Protein AF-A0A6C2YN24-F1 (afdb_monomer)

Foldseek 3Di:
DPQFDKDKDWAQALPPPLLVVVVVQCVVFDDPQLDDPSSVVSCLNPCQVVDDAPDKNKIKMWMFTADPVRDTDRTQKIWIWTQFPPQATETRDIGGHPVCPPSCVLLVNLVVSVVVSQVNCVNNVHGRFKHKYWDADDAPPDDPVSLVVLLSVLVSCLSNVKWWWPQFWAFAQTPPNPDGTGTITMMMHGDNHDQVNCFQVNVLSNRLCCCCRVRVDDCPHPRNCVRPPPPGGIHTDRSNCVSVDPDPPDD

Organism: NCBI:txid692036

Radius of gyration: 17.93 Å; Cα contacts (8 Å, |Δi|>4): 447; chains: 1; bounding box: 50×46×48 Å

Structure (mmCIF, N/CA/C/O backbone):
data_AF-A0A6C2YN24-F1
#
_entry.id   AF-A0A6C2YN24-F1
#
loop_
_atom_site.group_PDB
_atom_site.id
_atom_site.type_symbol
_atom_site.label_atom_id
_atom_site.label_alt_id
_atom_site.label_comp_id
_atom_site.label_asym_id
_atom_site.label_entity_id
_atom_site.label_seq_id
_atom_site.pdbx_PDB_ins_code
_atom_site.Cartn_x
_atom_site.Cartn_y
_atom_site.Cartn_z
_atom_site.occupancy
_atom_site.B_iso_or_equiv
_atom_site.auth_seq_id
_atom_site.auth_comp_id
_atom_site.auth_asym_id
_atom_site.auth_atom_id
_atom_site.pdbx_PDB_model_num
ATOM 1 N N . MET A 1 1 ? 28.678 -11.843 -9.064 1.00 42.69 1 MET A N 1
ATOM 2 C CA . MET A 1 1 ? 27.428 -11.360 -9.687 1.00 42.69 1 MET A CA 1
ATOM 3 C C . MET A 1 1 ? 27.344 -9.863 -9.466 1.00 42.69 1 MET A C 1
ATOM 5 O O . MET A 1 1 ? 27.210 -9.432 -8.327 1.00 42.69 1 MET A O 1
ATOM 9 N N . THR A 1 2 ? 27.513 -9.075 -10.523 1.00 45.94 2 THR A N 1
ATOM 10 C CA . THR A 1 2 ? 27.185 -7.645 -10.522 1.00 45.94 2 THR A CA 1
ATOM 11 C C . THR A 1 2 ? 25.716 -7.500 -10.125 1.00 45.94 2 THR A C 1
ATOM 13 O O . THR A 1 2 ? 24.864 -8.188 -10.681 1.00 45.94 2 THR A O 1
ATOM 16 N N . ARG A 1 3 ? 25.417 -6.686 -9.102 1.00 50.06 3 ARG A N 1
ATOM 17 C CA . ARG A 1 3 ? 24.033 -6.399 -8.695 1.00 50.06 3 ARG A CA 1
ATOM 18 C C . ARG A 1 3 ? 23.307 -5.838 -9.915 1.00 50.06 3 ARG A C 1
ATOM 20 O O . ARG A 1 3 ? 23.641 -4.737 -10.345 1.00 50.06 3 ARG A O 1
ATOM 27 N N . SER A 1 4 ? 22.338 -6.570 -10.458 1.00 61.25 4 SER A N 1
ATOM 28 C CA . SER A 1 4 ? 21.374 -5.986 -11.386 1.00 61.25 4 SER A CA 1
ATOM 29 C C . SER A 1 4 ? 20.759 -4.772 -10.698 1.00 61.25 4 SER A C 1
ATOM 31 O O . SER A 1 4 ? 20.256 -4.877 -9.577 1.00 61.25 4 SER A O 1
ATOM 33 N N . SER A 1 5 ? 20.887 -3.607 -11.326 1.00 89.56 5 SER A N 1
ATOM 34 C CA . SER A 1 5 ? 20.260 -2.386 -10.829 1.00 89.56 5 SER A CA 1
ATOM 35 C C . SER A 1 5 ? 18.790 -2.379 -11.243 1.00 89.56 5 SER A C 1
ATOM 37 O O . SER A 1 5 ? 18.437 -2.921 -12.291 1.00 89.56 5 SER A O 1
ATOM 39 N N . PHE A 1 6 ? 17.924 -1.800 -10.418 1.00 95.06 6 PHE A N 1
ATOM 40 C CA . PHE A 1 6 ? 16.519 -1.612 -10.767 1.00 95.06 6 PHE A CA 1
ATOM 41 C C . PHE A 1 6 ? 16.301 -0.202 -11.299 1.00 95.06 6 PHE A C 1
ATOM 43 O O . PHE A 1 6 ? 16.941 0.751 -10.850 1.00 95.06 6 PHE A O 1
ATOM 50 N N . VAL A 1 7 ? 15.369 -0.075 -12.234 1.00 96.88 7 VAL A N 1
ATOM 51 C CA . VAL A 1 7 ? 14.780 1.204 -12.625 1.00 96.88 7 VAL A CA 1
ATOM 52 C C . VAL A 1 7 ? 13.287 1.147 -12.342 1.00 96.88 7 VAL A C 1
ATOM 54 O O . VAL A 1 7 ? 12.667 0.096 -12.503 1.00 96.88 7 VAL A O 1
ATOM 57 N N . SER A 1 8 ? 12.718 2.277 -11.930 1.00 97.81 8 SER A N 1
ATOM 58 C CA . SER A 1 8 ? 11.277 2.466 -11.840 1.00 97.81 8 SER A CA 1
ATOM 59 C C . SER A 1 8 ? 10.840 3.715 -12.589 1.00 97.81 8 SER A C 1
ATOM 61 O O . SER A 1 8 ? 11.587 4.692 -12.669 1.00 97.81 8 SER A O 1
ATOM 63 N N . TRP A 1 9 ? 9.627 3.668 -13.125 1.00 97.62 9 TRP A N 1
ATOM 64 C CA . TRP A 1 9 ? 8.933 4.815 -13.691 1.00 97.62 9 TRP A CA 1
ATOM 65 C C . TRP A 1 9 ? 7.444 4.748 -13.358 1.00 97.62 9 TRP A C 1
ATOM 67 O O . TRP A 1 9 ? 6.904 3.687 -13.038 1.00 97.62 9 TRP A O 1
ATOM 77 N N . GLU A 1 10 ? 6.789 5.902 -13.423 1.00 97.31 10 GLU A N 1
ATOM 78 C CA . GLU A 1 10 ? 5.346 6.027 -13.256 1.00 97.31 10 GLU A CA 1
ATOM 79 C C . GLU A 1 10 ? 4.641 5.893 -14.610 1.00 97.31 10 GLU A C 1
ATOM 81 O O . GLU A 1 10 ? 5.052 6.506 -15.596 1.00 97.31 10 GLU A O 1
ATOM 86 N N . SER A 1 11 ? 3.565 5.109 -14.655 1.00 96.06 11 SER A N 1
ATOM 87 C CA . SER A 1 11 ? 2.691 5.033 -15.824 1.00 96.06 11 SER A CA 1
ATOM 88 C C . SER A 1 11 ? 1.722 6.213 -15.839 1.00 96.06 11 SER A C 1
ATOM 90 O O . SER A 1 11 ? 0.914 6.360 -14.922 1.00 96.06 11 SER A O 1
ATOM 92 N N . LEU A 1 12 ? 1.755 7.014 -16.906 1.00 95.81 12 LEU A N 1
ATOM 93 C CA . LEU A 1 12 ? 0.918 8.214 -17.069 1.00 95.81 12 LEU A CA 1
ATOM 94 C C . LEU A 1 12 ? -0.081 8.131 -18.237 1.00 95.81 12 LEU A C 1
ATOM 96 O O . LEU A 1 12 ? -0.865 9.056 -18.421 1.00 95.81 12 LEU A O 1
ATOM 100 N N . ASP A 1 13 ? -0.082 7.032 -18.994 1.00 95.56 13 ASP A N 1
ATOM 101 C CA . ASP A 1 13 ? -0.991 6.797 -20.122 1.00 95.56 13 ASP A CA 1
ATOM 102 C C . ASP A 1 13 ? -1.636 5.413 -19.989 1.00 95.56 13 ASP A C 1
ATOM 104 O O . ASP A 1 13 ? -0.943 4.396 -19.933 1.00 95.56 13 ASP A O 1
ATOM 108 N N . SER A 1 14 ? -2.968 5.359 -19.945 1.00 96.12 14 SER A N 1
ATOM 109 C CA . SER A 1 14 ? -3.711 4.093 -19.880 1.00 96.12 14 SER A CA 1
ATOM 110 C C . SER A 1 14 ? -3.569 3.220 -21.130 1.00 96.12 14 SER A C 1
ATOM 112 O O . SER A 1 14 ? -3.969 2.051 -21.108 1.00 96.12 14 SER A O 1
ATOM 114 N N . LYS A 1 15 ? -3.016 3.761 -22.219 1.00 96.69 15 LYS A N 1
ATOM 115 C CA . LYS A 1 15 ? -2.784 3.058 -23.486 1.00 96.69 15 LYS A CA 1
ATOM 116 C C . LYS A 1 15 ? -1.359 2.538 -23.646 1.00 96.69 15 LYS A C 1
ATOM 118 O O . LYS A 1 15 ? -1.085 1.921 -24.674 1.00 96.69 15 LYS A O 1
ATOM 123 N N . ASP A 1 16 ? -0.472 2.763 -22.674 1.00 95.94 16 ASP A N 1
ATOM 124 C CA . ASP A 1 16 ? 0.900 2.259 -22.742 1.00 95.94 16 ASP A CA 1
ATOM 125 C C . ASP A 1 16 ? 0.889 0.718 -22.885 1.00 95.94 16 ASP A C 1
ATOM 127 O O . ASP A 1 16 ? 0.357 0.024 -22.007 1.00 95.94 16 ASP A O 1
ATOM 131 N N . PRO A 1 17 ? 1.457 0.150 -23.970 1.00 96.19 17 PRO A N 1
ATOM 132 C CA . PRO A 1 17 ? 1.487 -1.295 -24.189 1.00 96.19 17 PRO A CA 1
ATOM 133 C C . PRO A 1 17 ? 2.124 -2.087 -23.042 1.00 96.19 17 PRO A C 1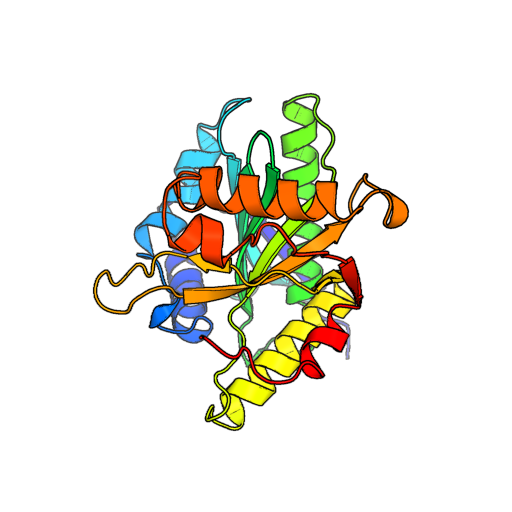
ATOM 135 O O . PRO A 1 17 ? 1.782 -3.261 -22.856 1.00 96.19 17 PRO A O 1
ATOM 138 N N . ILE A 1 18 ? 3.008 -1.464 -22.251 1.00 96.62 18 ILE A N 1
ATOM 139 C CA . ILE A 1 18 ? 3.635 -2.100 -21.086 1.00 96.62 18 ILE A CA 1
ATOM 140 C C . ILE A 1 18 ? 2.602 -2.554 -20.051 1.00 96.62 18 ILE A C 1
ATOM 142 O O . ILE A 1 18 ? 2.822 -3.536 -19.339 1.00 96.62 18 ILE A O 1
ATOM 146 N N . LEU A 1 19 ? 1.439 -1.895 -19.997 1.00 97.62 19 LEU A N 1
ATOM 147 C CA . LEU A 1 19 ? 0.371 -2.212 -19.055 1.00 97.62 19 LEU A CA 1
ATOM 148 C C . LEU A 1 19 ? -0.218 -3.605 -19.278 1.00 97.62 19 LEU A C 1
ATOM 150 O O . LEU A 1 19 ? -0.748 -4.181 -18.334 1.00 97.62 19 LEU A O 1
ATOM 154 N N . ASN A 1 20 ? -0.066 -4.198 -20.465 1.00 97.50 20 ASN A N 1
ATOM 155 C CA . ASN A 1 20 ? -0.432 -5.600 -20.680 1.00 97.50 20 ASN A CA 1
ATOM 156 C C . ASN A 1 20 ? 0.468 -6.552 -19.880 1.00 97.50 20 ASN A C 1
ATOM 158 O O . ASN A 1 20 ? -0.014 -7.534 -19.318 1.00 97.50 20 ASN A O 1
ATOM 162 N N . GLN A 1 21 ? 1.762 -6.242 -19.775 1.00 97.56 21 GLN A N 1
ATOM 163 C CA . GLN A 1 21 ? 2.703 -7.028 -18.974 1.00 97.56 21 GLN A CA 1
ATOM 164 C C . GLN A 1 21 ? 2.459 -6.805 -17.477 1.00 97.56 21 GLN A C 1
ATOM 166 O O . GLN A 1 21 ? 2.437 -7.754 -16.696 1.00 97.56 21 GLN A O 1
ATOM 171 N N . VAL A 1 22 ? 2.169 -5.564 -17.071 1.00 97.88 22 VAL A N 1
ATOM 172 C CA . VAL A 1 22 ? 1.799 -5.254 -15.679 1.00 97.88 22 VAL A CA 1
ATOM 173 C C . VAL A 1 22 ? 0.488 -5.936 -15.283 1.00 97.88 22 VAL A C 1
ATOM 175 O O . VAL A 1 22 ? 0.384 -6.447 -14.170 1.00 97.88 22 VAL A O 1
ATOM 178 N N . LYS A 1 23 ? -0.490 -6.018 -16.192 1.00 97.88 23 LYS A N 1
ATOM 179 C CA . LYS A 1 23 ? -1.724 -6.784 -15.984 1.00 97.88 23 LYS A CA 1
ATOM 180 C C . LYS A 1 23 ? -1.423 -8.258 -15.709 1.00 97.88 23 LYS A C 1
ATOM 182 O O . LYS A 1 23 ? -1.962 -8.814 -14.758 1.00 97.88 23 LYS A O 1
ATOM 187 N N . ALA A 1 24 ? -0.538 -8.874 -16.492 1.00 97.12 24 ALA A N 1
ATOM 188 C CA . ALA A 1 24 ? -0.139 -10.264 -16.276 1.00 97.12 24 ALA A CA 1
ATOM 189 C C . ALA A 1 24 ? 0.565 -10.460 -14.918 1.00 97.12 24 ALA A C 1
ATOM 191 O O . ALA A 1 24 ? 0.314 -11.446 -14.222 1.00 97.12 24 ALA A O 1
ATOM 192 N N . LEU A 1 25 ? 1.393 -9.499 -14.486 1.00 96.69 25 LEU A N 1
ATOM 193 C CA . LEU A 1 25 ? 1.952 -9.499 -13.128 1.00 96.69 25 LEU A CA 1
ATOM 194 C C . LEU A 1 25 ? 0.847 -9.397 -12.073 1.00 96.69 25 LEU A C 1
ATOM 196 O O . LEU A 1 25 ? 0.819 -10.192 -11.143 1.00 96.69 25 LEU A O 1
ATOM 200 N N . TYR A 1 26 ? -0.093 -8.466 -12.226 1.00 96.06 26 TYR A N 1
ATOM 201 C CA . TYR A 1 26 ? -1.224 -8.308 -11.315 1.00 96.06 26 TYR A CA 1
ATOM 202 C C . TYR A 1 26 ? -2.032 -9.607 -11.175 1.00 96.06 26 TYR A C 1
ATOM 204 O O . TYR A 1 26 ? -2.261 -10.092 -10.068 1.00 96.06 26 TYR A O 1
ATOM 212 N N . GLU A 1 27 ? -2.392 -10.228 -12.293 1.00 94.75 27 GLU A N 1
ATOM 213 C CA . GLU A 1 27 ? -3.170 -11.467 -12.310 1.00 94.75 27 GLU A CA 1
ATOM 214 C C . GLU A 1 27 ? -2.384 -12.692 -11.824 1.00 94.75 27 GLU A C 1
ATOM 216 O O . GLU A 1 27 ? -2.994 -13.658 -11.370 1.00 94.75 27 GLU A O 1
ATOM 221 N N . SER A 1 28 ? -1.051 -12.686 -11.882 1.00 92.38 28 SER A N 1
ATOM 222 C CA . SER A 1 28 ? -0.233 -13.803 -11.386 1.00 92.38 28 SER A CA 1
ATOM 223 C C . SER A 1 28 ? 0.196 -13.648 -9.926 1.00 92.38 28 SER A C 1
ATOM 225 O O . SER A 1 28 ? 0.498 -14.648 -9.273 1.00 92.38 28 SER A O 1
ATOM 227 N N . THR A 1 29 ? 0.223 -12.424 -9.385 1.00 90.44 29 THR A N 1
ATOM 228 C CA . THR A 1 29 ? 0.704 -12.175 -8.016 1.00 90.44 29 THR A CA 1
ATOM 229 C C . THR A 1 29 ? -0.400 -11.899 -7.001 1.00 90.44 29 THR A C 1
ATOM 231 O O . THR A 1 29 ? -0.138 -12.062 -5.812 1.00 90.44 29 THR A O 1
ATOM 234 N N . GLN A 1 30 ? -1.593 -11.469 -7.426 1.00 87.69 30 GLN A N 1
ATOM 235 C CA . GLN A 1 30 ? -2.711 -11.182 -6.515 1.00 87.69 30 GLN A CA 1
ATOM 236 C C . GLN A 1 30 ? -3.662 -12.378 -6.390 1.00 87.69 30 GLN A C 1
ATOM 238 O O . GLN A 1 30 ? -3.944 -13.054 -7.383 1.00 87.69 30 GLN A O 1
ATOM 243 N N . VAL A 1 31 ? -4.210 -12.624 -5.198 1.00 80.44 31 VAL A N 1
ATOM 244 C CA . VAL A 1 31 ? -5.268 -13.633 -4.993 1.00 80.44 31 VAL A CA 1
ATOM 245 C C . VAL A 1 31 ? -6.527 -13.191 -5.753 1.00 80.44 31 VAL A C 1
ATOM 247 O O . VAL A 1 31 ? -6.854 -12.012 -5.667 1.00 80.44 31 VAL A O 1
ATOM 250 N N . PRO A 1 32 ? -7.223 -14.067 -6.511 1.00 82.00 32 PRO A N 1
ATOM 251 C CA . PRO A 1 32 ? -8.413 -13.693 -7.286 1.00 82.00 32 PRO A CA 1
ATOM 252 C C . PRO A 1 32 ? -9.450 -12.882 -6.502 1.00 82.00 32 PRO A C 1
ATOM 254 O O . PRO A 1 32 ? -9.843 -11.817 -6.966 1.00 82.00 32 PRO A O 1
ATOM 257 N N . ASP A 1 33 ? -9.784 -13.324 -5.290 1.00 76.19 33 ASP A N 1
ATOM 258 C CA . ASP A 1 33 ? -10.776 -12.691 -4.409 1.00 76.19 33 ASP A CA 1
ATOM 259 C C . ASP A 1 33 ? -10.362 -11.287 -3.909 1.00 76.19 33 ASP A C 1
ATOM 261 O O . ASP A 1 33 ? -11.200 -10.525 -3.434 1.00 76.19 33 ASP A O 1
ATOM 265 N N . GLU A 1 34 ? -9.079 -10.922 -4.017 1.00 77.38 34 GLU A N 1
ATOM 266 C CA . GLU A 1 34 ? -8.548 -9.601 -3.637 1.00 77.38 34 GLU A CA 1
ATOM 267 C C . GLU A 1 34 ? -8.493 -8.629 -4.837 1.00 77.38 34 GLU A C 1
ATOM 269 O O . GLU A 1 34 ? -8.066 -7.473 -4.708 1.00 77.38 34 GLU A O 1
ATOM 274 N N . ARG A 1 35 ? -8.878 -9.082 -6.040 1.00 87.31 35 ARG A N 1
ATOM 275 C CA . ARG A 1 35 ? -8.734 -8.291 -7.265 1.00 87.31 35 ARG A CA 1
ATOM 276 C C . ARG A 1 35 ? -9.902 -7.334 -7.476 1.00 87.31 35 ARG A C 1
ATOM 278 O O . ARG A 1 35 ? -11.065 -7.704 -7.392 1.00 87.31 35 ARG A O 1
ATOM 285 N N . ILE A 1 36 ? -9.565 -6.118 -7.888 1.00 90.00 36 ILE A N 1
ATOM 286 C CA . ILE A 1 36 ? -10.485 -5.185 -8.535 1.00 90.00 36 ILE A CA 1
ATOM 287 C C . ILE A 1 36 ? -10.363 -5.312 -10.060 1.00 90.00 36 ILE A C 1
ATOM 289 O O . ILE A 1 36 ? -9.362 -5.830 -10.572 1.00 90.00 36 ILE A O 1
ATOM 293 N N . PRO A 1 37 ? -11.328 -4.789 -10.832 1.00 92.50 37 PRO A N 1
ATOM 294 C CA . PRO A 1 37 ? -11.216 -4.768 -12.281 1.00 9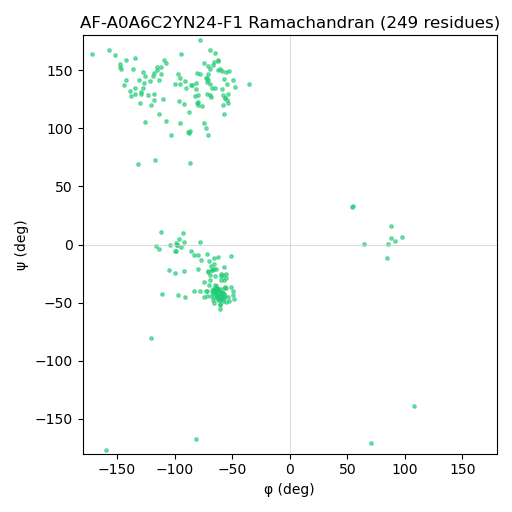2.50 37 PRO A CA 1
ATOM 295 C C . PRO A 1 37 ? -9.934 -4.061 -12.734 1.00 92.50 37 PRO A C 1
ATOM 297 O O . PRO A 1 37 ? -9.714 -2.891 -12.413 1.00 92.50 37 PRO A O 1
ATOM 300 N N . TRP A 1 38 ? -9.115 -4.731 -13.554 1.00 95.00 38 TRP A N 1
ATOM 301 C CA . TRP A 1 38 ? -7.852 -4.173 -14.062 1.00 95.00 38 TRP A CA 1
ATOM 302 C C . TRP A 1 38 ? -8.017 -2.778 -14.685 1.00 95.00 38 TRP A C 1
ATOM 304 O O . TRP A 1 38 ? -7.182 -1.899 -14.484 1.00 95.00 38 TRP A O 1
ATOM 314 N N . ALA A 1 39 ? -9.136 -2.532 -15.375 1.00 95.12 39 ALA A N 1
ATOM 315 C CA . ALA A 1 39 ? -9.452 -1.239 -15.981 1.00 95.12 39 ALA A CA 1
ATOM 316 C C . ALA A 1 39 ? -9.459 -0.063 -14.980 1.00 95.12 39 ALA A C 1
ATOM 318 O O . ALA A 1 39 ? -9.383 1.099 -15.383 1.00 95.12 39 ALA A O 1
ATOM 319 N N . TRP A 1 40 ? -9.587 -0.318 -13.677 1.00 94.19 40 TRP A N 1
ATOM 320 C CA . TRP A 1 40 ? -9.503 0.710 -12.636 1.00 94.19 40 TRP A CA 1
ATOM 321 C C . TRP A 1 40 ? -8.049 1.095 -12.345 1.00 94.19 40 TRP A C 1
ATOM 323 O O . TRP A 1 40 ? -7.754 2.286 -12.219 1.00 94.19 40 TRP A O 1
ATOM 333 N N . ILE A 1 41 ? -7.144 0.111 -12.322 1.00 95.69 41 ILE A N 1
ATOM 334 C CA . ILE A 1 41 ? -5.694 0.315 -12.181 1.00 95.69 41 ILE A CA 1
ATOM 335 C C . ILE A 1 41 ? -5.123 0.918 -13.471 1.00 95.69 41 ILE A C 1
ATOM 337 O O . ILE A 1 41 ? -4.397 1.903 -13.425 1.00 95.69 41 ILE A O 1
ATOM 341 N N . GLN A 1 42 ? -5.521 0.410 -14.638 1.00 96.19 42 GLN A N 1
ATOM 342 C CA . GLN A 1 42 ? -5.059 0.904 -15.940 1.00 96.19 42 GLN A CA 1
ATOM 343 C C . GLN A 1 42 ? -5.337 2.405 -16.138 1.00 96.19 42 GLN A C 1
ATOM 345 O O . GLN A 1 42 ? -4.509 3.134 -16.676 1.00 96.19 42 GLN A O 1
ATOM 350 N N . ARG A 1 43 ? -6.487 2.898 -15.657 1.00 95.88 43 ARG A N 1
ATOM 351 C CA . ARG A 1 43 ? -6.881 4.317 -15.750 1.00 95.88 43 ARG A CA 1
ATOM 352 C C . ARG A 1 43 ? -6.189 5.229 -14.729 1.00 95.88 43 ARG A C 1
ATOM 354 O O . ARG A 1 43 ? -6.495 6.419 -14.673 1.00 95.88 43 ARG A O 1
ATOM 361 N N . VAL A 1 44 ? -5.289 4.708 -13.892 1.00 94.81 44 VAL A N 1
ATOM 362 C CA . VAL A 1 44 ? -4.531 5.511 -12.917 1.00 94.81 44 VAL A CA 1
ATOM 363 C C . VAL A 1 44 ? -3.686 6.573 -13.610 1.00 94.81 44 VAL A C 1
ATOM 365 O O . VAL A 1 44 ? -3.753 7.723 -13.187 1.00 94.81 44 VAL A O 1
ATOM 368 N N . GLY A 1 45 ? -2.989 6.230 -14.699 1.00 92.69 45 GLY A N 1
ATOM 369 C CA . GLY A 1 45 ? -2.144 7.182 -15.430 1.00 92.69 45 GLY A CA 1
ATOM 370 C C . GLY A 1 45 ? -2.920 8.407 -15.923 1.00 92.69 45 GLY A C 1
ATOM 371 O O . GLY A 1 45 ? -2.560 9.542 -15.615 1.00 92.69 45 GLY A O 1
ATOM 372 N N . ASP A 1 46 ? -4.071 8.183 -16.560 1.00 95.31 46 ASP A N 1
ATOM 373 C CA . ASP A 1 46 ? -4.927 9.266 -17.061 1.00 95.31 46 ASP A CA 1
ATOM 374 C C . ASP A 1 46 ? -5.475 10.160 -15.937 1.00 95.31 46 ASP A C 1
ATOM 376 O O . ASP A 1 46 ? -5.616 11.375 -16.111 1.00 95.31 46 ASP A O 1
ATOM 380 N N . ARG A 1 47 ? -5.814 9.565 -14.782 1.00 95.12 47 ARG A N 1
ATOM 381 C CA . ARG A 1 47 ? -6.262 10.311 -13.594 1.00 95.12 47 ARG A CA 1
ATOM 382 C C . ARG A 1 47 ? -5.119 11.129 -13.009 1.00 95.12 47 ARG A C 1
ATOM 384 O O . ARG A 1 47 ? -5.313 12.305 -12.709 1.00 95.12 47 ARG A O 1
ATOM 391 N N . ARG A 1 48 ? -3.929 10.535 -12.908 1.00 94.88 48 ARG A N 1
ATOM 392 C CA . ARG A 1 48 ? -2.720 11.191 -12.409 1.00 94.88 48 ARG A CA 1
ATOM 393 C C . ARG A 1 48 ? -2.340 12.395 -13.265 1.00 94.88 48 ARG A C 1
ATOM 395 O O . ARG A 1 48 ? -2.099 13.467 -12.718 1.00 94.88 48 ARG A O 1
ATOM 402 N N . ALA A 1 49 ? -2.382 12.265 -14.590 1.00 92.69 49 ALA A N 1
ATOM 403 C CA . ALA A 1 49 ? -2.082 13.355 -15.523 1.00 92.69 49 ALA A CA 1
ATOM 404 C C . ALA A 1 49 ? -3.013 14.577 -15.363 1.00 92.69 49 ALA A C 1
ATOM 406 O O . ALA A 1 49 ? -2.644 15.704 -15.697 1.00 92.69 49 ALA A O 1
ATOM 407 N N . LYS A 1 50 ? -4.228 14.370 -14.841 1.00 93.69 50 LYS A N 1
ATOM 408 C CA . LYS A 1 50 ? -5.248 15.413 -14.641 1.00 93.69 50 LYS A CA 1
ATOM 409 C C . LYS A 1 50 ? -5.394 15.856 -13.186 1.00 93.69 50 LYS A C 1
ATOM 411 O O . LYS A 1 50 ? -6.210 16.736 -12.915 1.00 93.69 50 LYS A O 1
ATOM 416 N N . TRP A 1 51 ? -4.627 15.270 -12.270 1.00 95.19 51 TRP A N 1
ATOM 417 C CA . TRP A 1 51 ? -4.772 15.484 -10.835 1.00 95.19 51 TRP A CA 1
ATOM 418 C C . TRP A 1 51 ? -4.615 16.959 -10.432 1.00 95.19 51 TRP A C 1
ATOM 420 O O . TRP A 1 51 ? -3.888 17.733 -11.069 1.00 95.19 51 TRP A O 1
ATOM 430 N N . ARG A 1 52 ? -5.313 17.344 -9.360 1.00 93.56 52 ARG A N 1
ATOM 431 C CA . ARG A 1 52 ? -5.238 18.657 -8.709 1.00 93.56 52 ARG A CA 1
ATOM 432 C C . ARG A 1 52 ? -5.202 18.489 -7.182 1.00 93.56 52 ARG A C 1
ATOM 434 O O . ARG A 1 52 ? -5.809 17.536 -6.693 1.00 93.56 52 ARG A O 1
ATOM 441 N N . PRO A 1 53 ? -4.564 19.418 -6.442 1.00 93.44 53 PRO A N 1
ATOM 442 C CA . PRO A 1 53 ? -4.550 19.406 -4.979 1.00 93.44 53 PRO A CA 1
ATOM 443 C C . PRO A 1 53 ? -5.940 19.242 -4.351 1.00 93.44 53 PRO A C 1
ATOM 445 O O . PRO A 1 53 ? -6.920 19.805 -4.845 1.00 93.44 53 PRO A O 1
ATOM 448 N N . GLY A 1 54 ? -6.015 18.483 -3.257 1.00 91.06 54 GLY A N 1
ATOM 449 C CA . GLY A 1 54 ? -7.252 18.178 -2.530 1.00 91.06 54 GLY A CA 1
ATOM 450 C C . GLY A 1 54 ? -8.034 16.987 -3.093 1.00 91.06 54 GLY A C 1
ATOM 451 O O . 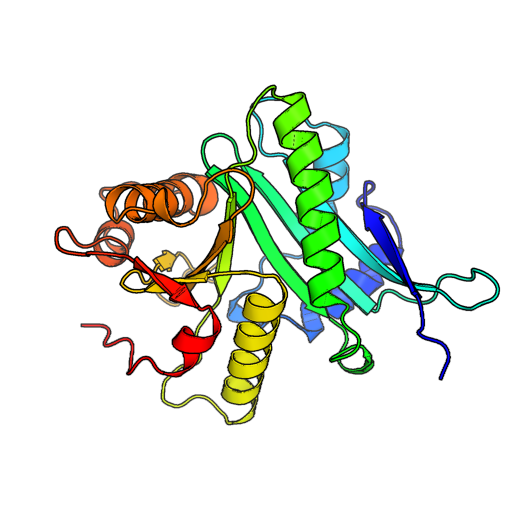GLY A 1 54 ? -9.083 16.632 -2.557 1.00 91.06 54 GLY A O 1
ATOM 452 N N . GLN A 1 55 ? -7.534 16.349 -4.153 1.00 94.81 55 GLN A N 1
ATOM 453 C CA . GLN A 1 55 ? -8.088 15.121 -4.721 1.00 94.81 55 GLN A CA 1
ATOM 454 C C . GLN A 1 55 ? -7.167 13.936 -4.441 1.00 94.81 55 GLN A C 1
ATOM 456 O O . GLN A 1 55 ? -5.961 14.094 -4.253 1.00 94.81 55 GLN A O 1
ATOM 461 N N . TRP A 1 56 ? -7.724 12.726 -4.502 1.00 95.44 56 TRP A N 1
ATOM 462 C CA . TRP A 1 56 ? -6.918 11.509 -4.545 1.00 95.44 56 TRP A CA 1
ATOM 463 C C . TRP A 1 56 ? -5.909 11.586 -5.693 1.00 95.44 56 TRP A C 1
ATOM 465 O O . TRP A 1 56 ? -6.304 11.767 -6.847 1.00 95.44 56 TRP A O 1
ATOM 475 N N . SER A 1 57 ? -4.625 11.417 -5.385 1.00 96.94 57 SER A N 1
ATOM 476 C CA . SER A 1 57 ? -3.559 11.321 -6.388 1.00 96.94 57 SER A CA 1
ATOM 477 C C . SER A 1 57 ? -3.145 9.864 -6.528 1.00 96.94 57 SER A C 1
ATOM 479 O O . SER A 1 57 ? -2.336 9.404 -5.722 1.00 96.94 57 SER A O 1
ATOM 481 N N . PRO A 1 58 ? -3.703 9.106 -7.483 1.00 97.50 58 PRO A N 1
ATOM 482 C CA . PRO A 1 58 ? -3.307 7.724 -7.686 1.00 97.50 58 PRO A CA 1
ATOM 483 C C . PRO A 1 58 ? -1.974 7.651 -8.440 1.00 97.50 58 PRO A C 1
ATOM 485 O O . PRO A 1 58 ? -1.702 8.469 -9.315 1.00 97.50 58 PRO A O 1
ATOM 488 N N . HIS A 1 59 ? -1.178 6.637 -8.129 1.00 98.12 59 HIS A N 1
ATOM 489 C CA . HIS A 1 59 ? 0.143 6.377 -8.684 1.00 98.12 59 HIS A CA 1
ATOM 490 C C . HIS A 1 59 ? 0.254 4.900 -9.055 1.00 98.12 59 HIS A C 1
ATOM 492 O O . HIS A 1 59 ? -0.117 4.024 -8.270 1.00 98.12 59 HIS A O 1
ATOM 498 N N . LEU A 1 60 ? 0.795 4.617 -10.238 1.00 98.50 60 LEU A N 1
ATOM 499 C CA . LEU A 1 60 ? 1.155 3.268 -10.668 1.00 98.50 60 LEU A CA 1
ATOM 500 C C . LEU A 1 60 ? 2.621 3.280 -11.080 1.00 98.50 60 LEU A C 1
ATOM 502 O O . LEU A 1 60 ? 2.963 3.805 -12.140 1.00 98.50 60 LEU A O 1
ATOM 506 N N . LEU A 1 61 ? 3.477 2.708 -10.237 1.00 98.56 61 LEU A N 1
ATOM 507 C CA . LEU A 1 61 ? 4.898 2.578 -10.530 1.00 98.56 61 LEU A CA 1
ATOM 508 C C . LEU A 1 61 ? 5.201 1.172 -11.026 1.00 98.56 61 LEU A C 1
ATOM 510 O O . LEU A 1 61 ? 4.718 0.181 -10.474 1.00 98.56 61 LEU A O 1
ATOM 514 N N . ILE A 1 62 ? 6.039 1.103 -12.050 1.00 98.62 62 ILE A N 1
ATOM 515 C CA . ILE A 1 62 ? 6.510 -0.129 -12.678 1.00 98.62 62 ILE A CA 1
ATOM 516 C C . ILE A 1 62 ? 8.007 -0.232 -12.394 1.00 98.62 62 ILE A C 1
ATOM 518 O O . ILE A 1 62 ? 8.699 0.787 -12.375 1.00 98.62 62 ILE A O 1
ATOM 522 N N . ALA A 1 63 ? 8.511 -1.435 -12.127 1.00 98.31 63 ALA A N 1
ATOM 523 C CA . ALA A 1 63 ? 9.938 -1.706 -11.987 1.00 98.31 63 ALA A CA 1
ATOM 524 C C . ALA A 1 63 ? 10.402 -2.750 -13.000 1.00 98.31 63 ALA A C 1
ATOM 526 O O . ALA A 1 63 ? 9.732 -3.759 -13.212 1.00 98.31 63 ALA A O 1
ATOM 527 N N . ALA A 1 64 ? 11.591 -2.532 -13.555 1.00 97.75 64 ALA A N 1
ATOM 528 C CA . ALA A 1 64 ? 12.282 -3.457 -14.448 1.00 97.75 64 ALA A CA 1
ATOM 529 C C . ALA A 1 64 ? 13.761 -3.585 -14.059 1.00 97.75 64 ALA A C 1
ATOM 531 O O . ALA A 1 64 ? 14.330 -2.724 -13.373 1.00 97.75 64 ALA A O 1
ATOM 532 N N . SER A 1 65 ? 14.402 -4.665 -14.507 1.00 94.94 65 SER A N 1
ATOM 533 C CA . SER A 1 65 ? 15.856 -4.798 -14.412 1.00 94.94 65 SER A CA 1
ATOM 534 C C . SER A 1 65 ? 16.550 -3.879 -15.414 1.00 94.94 65 SER A C 1
ATOM 536 O O . SER A 1 65 ? 16.097 -3.750 -16.552 1.00 94.94 65 SER A O 1
ATOM 538 N N . ARG A 1 66 ? 17.686 -3.308 -15.017 1.00 94.62 66 ARG A N 1
ATOM 539 C CA . ARG A 1 66 ? 18.592 -2.568 -15.896 1.00 94.62 66 ARG A CA 1
ATOM 540 C C . ARG A 1 66 ? 19.949 -3.264 -15.946 1.00 94.62 66 ARG A C 1
ATOM 542 O O . ARG A 1 66 ? 20.568 -3.487 -14.898 1.00 94.62 66 ARG A O 1
ATOM 549 N N . ASP A 1 67 ? 20.390 -3.602 -17.153 1.00 91.94 67 ASP A N 1
ATOM 550 C CA . ASP A 1 67 ? 21.692 -4.230 -17.382 1.00 91.94 67 ASP A CA 1
ATOM 551 C C . ASP A 1 67 ? 22.855 -3.216 -17.320 1.00 91.94 67 ASP A C 1
ATOM 553 O O . ASP A 1 67 ? 22.659 -2.011 -17.150 1.00 91.94 67 ASP A O 1
ATOM 557 N N . ALA A 1 68 ? 24.093 -3.707 -17.440 1.00 88.81 68 ALA A N 1
ATOM 558 C CA . ALA A 1 68 ? 25.290 -2.863 -17.384 1.00 88.81 68 ALA A CA 1
ATOM 559 C C . ALA A 1 68 ? 25.424 -1.894 -18.576 1.00 88.81 68 ALA A C 1
ATOM 561 O O . ALA A 1 68 ? 26.118 -0.887 -18.457 1.00 88.81 68 ALA A O 1
ATOM 562 N N . ALA A 1 69 ? 24.769 -2.187 -19.704 1.00 90.56 69 ALA A N 1
ATOM 563 C CA . ALA A 1 69 ? 24.716 -1.315 -20.876 1.00 90.56 69 ALA A CA 1
ATOM 564 C C . ALA A 1 69 ? 23.589 -0.267 -20.774 1.00 90.56 69 ALA A C 1
ATOM 566 O O . ALA A 1 69 ? 23.505 0.630 -21.610 1.00 90.56 69 ALA A O 1
ATOM 567 N N . GLY A 1 70 ? 22.751 -0.344 -19.735 1.00 90.62 70 GLY A N 1
ATOM 568 C CA . GLY A 1 70 ? 21.635 0.564 -19.498 1.00 90.62 70 GLY A CA 1
ATOM 569 C C . GLY A 1 70 ? 20.329 0.142 -20.169 1.00 90.62 70 GLY A C 1
ATOM 570 O O . GLY A 1 70 ? 19.355 0.891 -20.070 1.00 90.62 70 GLY A O 1
ATOM 571 N N . ASN A 1 71 ? 20.276 -1.035 -20.800 1.00 92.44 71 ASN A N 1
ATOM 572 C CA . ASN A 1 71 ? 19.043 -1.548 -21.387 1.00 92.44 71 ASN A CA 1
ATOM 573 C C . ASN A 1 71 ? 18.062 -1.921 -20.277 1.00 92.44 71 ASN A C 1
ATOM 575 O O . ASN A 1 71 ? 18.437 -2.505 -19.254 1.00 92.44 71 ASN A O 1
ATOM 579 N N . ILE A 1 72 ? 16.798 -1.569 -20.493 1.00 94.94 72 ILE A N 1
ATOM 580 C CA . ILE A 1 72 ? 15.698 -1.862 -19.581 1.00 94.94 72 ILE A CA 1
ATOM 581 C C . ILE A 1 72 ? 15.020 -3.137 -20.078 1.00 94.94 72 ILE A C 1
ATOM 583 O O . ILE A 1 72 ? 14.626 -3.208 -21.240 1.00 94.94 72 ILE A O 1
ATOM 587 N N . GLY A 1 73 ? 14.943 -4.142 -19.208 1.00 94.31 73 GLY A N 1
ATOM 588 C CA . GLY A 1 73 ? 14.245 -5.395 -19.493 1.00 94.31 73 GLY A CA 1
ATOM 589 C C . GLY A 1 73 ? 12.734 -5.291 -19.287 1.00 94.31 73 GLY A C 1
ATOM 590 O O . GLY A 1 73 ? 12.184 -4.205 -19.098 1.00 94.31 73 GLY A O 1
ATOM 591 N N . ASP A 1 74 ? 12.077 -6.447 -19.265 1.00 95.94 74 ASP A N 1
ATOM 592 C CA . ASP A 1 74 ? 10.644 -6.535 -18.997 1.00 95.94 74 ASP A CA 1
ATOM 593 C C . ASP A 1 74 ? 10.299 -6.107 -17.554 1.00 95.94 74 ASP A C 1
ATOM 595 O O . ASP A 1 74 ? 11.156 -6.144 -16.656 1.00 95.94 74 ASP A O 1
ATOM 599 N N . PRO A 1 75 ? 9.045 -5.692 -17.290 1.00 97.75 75 PRO A N 1
ATOM 600 C CA . PRO A 1 75 ? 8.569 -5.424 -15.944 1.00 97.75 75 PRO A CA 1
ATOM 601 C C . PRO A 1 75 ? 8.710 -6.656 -15.051 1.00 97.75 75 PRO A C 1
ATOM 603 O O . PRO A 1 75 ? 8.217 -7.736 -15.360 1.00 97.75 75 PRO A O 1
ATOM 606 N N . ILE A 1 76 ? 9.327 -6.463 -13.890 1.00 97.69 76 ILE A N 1
ATOM 607 C CA . ILE A 1 76 ? 9.513 -7.497 -12.862 1.00 97.69 76 ILE A CA 1
ATOM 608 C C . ILE A 1 76 ? 8.736 -7.191 -11.578 1.00 97.69 76 ILE A C 1
ATOM 610 O O . ILE A 1 76 ? 8.732 -7.986 -10.635 1.00 97.69 76 ILE A O 1
ATOM 614 N N . GLY A 1 77 ? 8.083 -6.032 -11.510 1.00 97.94 77 GLY A N 1
ATOM 615 C CA . GLY A 1 77 ? 7.212 -5.670 -10.405 1.00 97.94 77 GLY A CA 1
ATOM 616 C C . GLY A 1 77 ? 6.431 -4.390 -10.658 1.00 97.94 77 GLY A C 1
ATOM 617 O O . GLY A 1 77 ? 6.758 -3.603 -11.546 1.00 97.94 77 GLY A O 1
ATOM 618 N N . PHE A 1 78 ? 5.398 -4.183 -9.851 1.00 98.50 78 PHE A N 1
ATOM 619 C CA . PHE A 1 78 ? 4.581 -2.977 -9.866 1.00 98.50 78 PHE A CA 1
ATOM 620 C C . PHE A 1 78 ? 4.075 -2.651 -8.463 1.00 98.50 78 PHE A C 1
ATOM 622 O O . PHE A 1 78 ? 3.925 -3.544 -7.626 1.00 98.50 78 PHE A O 1
ATOM 629 N N . ILE A 1 79 ? 3.774 -1.380 -8.222 1.00 98.19 79 ILE A N 1
ATOM 630 C CA . ILE A 1 79 ? 3.088 -0.919 -7.015 1.00 98.19 79 ILE A CA 1
ATOM 631 C C . ILE A 1 79 ? 2.054 0.143 -7.391 1.00 98.19 79 ILE A C 1
ATOM 633 O O . ILE A 1 79 ? 2.339 1.068 -8.152 1.00 98.19 79 ILE A O 1
ATOM 637 N N . HIS A 1 80 ? 0.845 -0.015 -6.869 1.00 98.00 80 HIS A N 1
ATOM 638 C CA . HIS A 1 80 ? -0.271 0.905 -7.034 1.00 98.00 80 HIS A CA 1
ATOM 639 C C . HIS A 1 80 ? -0.678 1.450 -5.668 1.00 98.00 80 HIS A C 1
ATOM 641 O O . HIS A 1 80 ? -0.904 0.686 -4.727 1.00 98.00 80 HIS A O 1
ATOM 647 N N . GLY A 1 81 ? -0.788 2.767 -5.574 1.00 97.75 81 GLY A N 1
ATOM 648 C CA . GLY A 1 81 ? -1.190 3.464 -4.361 1.00 97.75 81 GLY A CA 1
ATOM 649 C C . GLY A 1 81 ? -1.697 4.862 -4.672 1.00 97.75 81 GLY A C 1
ATOM 650 O O . GLY A 1 81 ? -1.781 5.251 -5.835 1.00 97.75 81 GLY A O 1
ATOM 651 N N . ALA A 1 82 ? -2.037 5.626 -3.645 1.00 97.75 82 ALA A N 1
ATOM 652 C CA . ALA A 1 82 ? -2.478 6.999 -3.789 1.00 97.75 82 ALA A CA 1
ATOM 653 C C . ALA A 1 82 ? -2.066 7.866 -2.598 1.00 97.75 82 ALA A C 1
ATOM 655 O O . ALA A 1 82 ? -1.960 7.383 -1.471 1.00 97.75 82 ALA A O 1
ATOM 656 N N . HIS A 1 83 ? -1.895 9.165 -2.839 1.00 97.56 83 HIS A N 1
ATOM 657 C CA . HIS A 1 83 ? -2.044 10.149 -1.772 1.00 97.56 83 HIS A CA 1
ATOM 658 C C . HIS A 1 83 ? -3.537 10.403 -1.572 1.00 97.56 83 HIS A C 1
ATOM 660 O O . HIS A 1 83 ? -4.240 10.770 -2.520 1.00 97.56 83 HIS A O 1
ATOM 666 N N . VAL A 1 84 ? -4.013 10.190 -0.350 1.00 96.44 84 VAL A N 1
ATOM 667 C CA . VAL A 1 84 ? -5.413 10.340 0.042 1.00 96.44 84 VAL A CA 1
ATOM 668 C C . VAL A 1 84 ? -5.509 11.504 1.032 1.00 96.44 84 VAL A C 1
ATOM 670 O O . VAL A 1 84 ? -5.011 11.386 2.157 1.00 96.44 84 VAL A O 1
ATOM 673 N N . PRO A 1 85 ? -6.147 12.627 0.650 1.00 91.94 85 PRO A N 1
ATOM 674 C CA . PRO A 1 85 ? -6.322 13.768 1.542 1.00 91.94 85 PRO A CA 1
ATOM 675 C C . PRO A 1 85 ? -6.968 13.367 2.875 1.00 91.94 85 PRO A C 1
ATOM 677 O O . PRO A 1 85 ? -8.001 12.696 2.905 1.00 91.94 85 PRO A O 1
ATOM 680 N N . GLY A 1 86 ? -6.345 13.778 3.981 1.00 91.31 86 GLY A N 1
ATOM 681 C CA . GLY A 1 86 ? -6.771 13.441 5.344 1.00 91.31 86 GLY A CA 1
ATOM 682 C C . GLY A 1 86 ? -6.263 12.096 5.880 1.00 91.31 86 GLY A C 1
ATOM 683 O O . GLY A 1 86 ? -6.367 11.874 7.081 1.00 91.31 86 GLY A O 1
ATOM 684 N N . LEU A 1 87 ? -5.684 11.230 5.039 1.00 95.12 87 LEU A N 1
ATOM 685 C CA . LEU A 1 87 ? -5.090 9.949 5.453 1.00 95.12 87 LEU A CA 1
ATOM 686 C C . LEU A 1 87 ? -3.559 9.943 5.322 1.00 95.12 87 LEU A C 1
ATOM 688 O O . LEU A 1 87 ? -2.867 9.456 6.213 1.00 95.12 87 LEU A O 1
ATOM 692 N N . GLY A 1 88 ? -3.032 10.482 4.219 1.00 96.25 88 GLY A N 1
ATOM 693 C CA . GLY A 1 88 ? -1.618 10.390 3.847 1.00 96.25 88 GLY A CA 1
ATOM 694 C C . GLY A 1 88 ? -1.413 9.439 2.668 1.00 96.25 88 GLY A C 1
ATOM 695 O O . GLY A 1 88 ? -2.181 9.458 1.706 1.00 96.25 88 GLY A O 1
ATOM 696 N N . GLY A 1 89 ? -0.363 8.621 2.710 1.00 98.12 89 GLY A N 1
ATOM 697 C CA . GLY A 1 89 ? -0.118 7.617 1.678 1.00 98.12 89 GLY A CA 1
ATOM 698 C C . GLY A 1 89 ? -0.951 6.357 1.894 1.00 98.12 89 GLY A C 1
ATOM 699 O O . GLY A 1 89 ? -1.044 5.866 3.015 1.00 98.12 89 GLY A O 1
ATOM 700 N N . TYR A 1 90 ? -1.496 5.794 0.823 1.00 98.31 90 TYR A N 1
ATOM 701 C CA . TYR A 1 90 ? -2.190 4.509 0.827 1.00 98.31 90 TYR A CA 1
ATOM 702 C C . TYR A 1 90 ? -1.638 3.615 -0.288 1.00 98.31 90 TYR A C 1
ATOM 704 O O . TYR A 1 90 ? -1.512 4.068 -1.423 1.00 98.31 90 TYR A O 1
ATOM 712 N N . ILE A 1 91 ? -1.292 2.361 0.005 1.00 97.75 91 ILE A N 1
ATOM 713 C CA . ILE A 1 91 ? -0.877 1.376 -1.008 1.00 97.75 91 ILE A CA 1
ATOM 714 C C . ILE A 1 91 ? -1.974 0.324 -1.140 1.00 97.75 91 ILE A C 1
ATOM 716 O O . ILE A 1 91 ? -2.346 -0.303 -0.157 1.00 97.75 91 ILE A O 1
ATOM 720 N N . CYS A 1 92 ? -2.456 0.116 -2.367 1.00 93.50 92 CYS A N 1
ATOM 721 C CA . CYS A 1 92 ? -3.527 -0.839 -2.653 1.00 93.50 92 CYS A CA 1
ATOM 722 C C . CYS A 1 92 ? -2.977 -2.184 -3.139 1.00 93.50 92 CYS A C 1
ATOM 724 O O . CYS A 1 92 ? -3.464 -3.233 -2.744 1.00 93.50 92 CYS A O 1
ATOM 726 N N . TYR A 1 93 ? -1.979 -2.167 -4.035 1.00 95.31 93 TYR A N 1
ATOM 727 C CA . TYR A 1 93 ? -1.449 -3.391 -4.644 1.00 95.31 93 TYR A CA 1
ATOM 728 C C . TYR A 1 93 ? 0.060 -3.329 -4.833 1.00 95.31 93 TYR A C 1
ATOM 730 O O . TYR A 1 93 ? 0.608 -2.312 -5.255 1.00 95.31 93 TYR A O 1
ATOM 738 N N . LEU A 1 94 ? 0.717 -4.461 -4.599 1.00 95.81 94 LEU A N 1
ATOM 739 C CA . LEU A 1 94 ? 2.133 -4.686 -4.870 1.00 95.81 94 LEU A CA 1
ATOM 740 C C . LEU A 1 94 ? 2.292 -6.077 -5.479 1.00 95.81 94 LEU A C 1
ATOM 742 O O . LEU A 1 94 ? 1.838 -7.066 -4.902 1.00 95.81 94 LEU A O 1
ATOM 746 N N . GLY A 1 95 ? 2.966 -6.167 -6.620 1.00 95.19 95 GLY A N 1
ATOM 747 C CA . GLY A 1 95 ? 3.299 -7.438 -7.256 1.00 95.19 95 GLY A CA 1
ATOM 748 C C . GLY A 1 95 ? 4.768 -7.502 -7.636 1.00 95.19 95 GLY A C 1
ATOM 749 O O . GLY A 1 95 ? 5.351 -6.513 -8.074 1.00 95.19 95 GLY A O 1
ATOM 750 N N . VAL A 1 96 ? 5.369 -8.678 -7.462 1.00 95.62 96 VAL A N 1
ATOM 751 C CA . VAL A 1 96 ? 6.736 -8.980 -7.902 1.00 95.62 96 VAL A CA 1
ATOM 752 C C . VAL A 1 96 ? 6.738 -10.337 -8.585 1.00 95.62 96 VAL A C 1
ATOM 754 O O . VAL A 1 96 ? 6.250 -11.320 -8.014 1.00 95.62 96 VAL A O 1
ATOM 757 N N . ALA A 1 97 ? 7.312 -10.373 -9.786 1.00 95.06 97 ALA A N 1
ATOM 758 C CA . ALA A 1 97 ? 7.452 -11.579 -10.585 1.00 95.06 97 ALA A CA 1
ATOM 759 C C . ALA A 1 97 ? 8.171 -12.682 -9.778 1.00 95.06 97 ALA A C 1
ATOM 761 O O . ALA A 1 97 ? 9.131 -12.371 -9.059 1.00 95.06 97 ALA A O 1
ATOM 762 N N . PRO A 1 98 ? 7.730 -13.954 -9.839 1.00 91.38 98 PRO A N 1
ATOM 763 C CA . PRO A 1 98 ? 8.339 -15.053 -9.088 1.00 91.38 98 PRO A CA 1
ATOM 764 C C . PRO A 1 98 ? 9.867 -15.137 -9.208 1.00 91.38 98 PRO A C 1
ATOM 766 O O . PRO A 1 98 ? 10.556 -15.284 -8.196 1.00 91.38 98 PRO A O 1
ATOM 769 N N . GLU A 1 99 ? 10.389 -14.963 -10.415 1.00 92.06 99 GLU A N 1
ATOM 770 C CA . GLU A 1 99 ? 11.807 -14.972 -10.775 1.00 92.06 99 GLU A CA 1
ATOM 771 C C . GLU A 1 99 ? 12.599 -13.786 -10.201 1.00 92.06 99 GLU A C 1
ATOM 773 O O . GLU A 1 99 ? 13.812 -13.881 -10.019 1.00 92.06 99 GLU A O 1
ATOM 778 N N . ALA A 1 100 ? 11.923 -12.689 -9.852 1.00 93.12 100 ALA A N 1
ATOM 779 C CA . ALA A 1 100 ? 12.533 -11.493 -9.276 1.00 93.12 100 ALA A CA 1
ATOM 780 C C . ALA A 1 100 ? 12.403 -11.415 -7.743 1.00 93.12 100 ALA A C 1
ATOM 782 O O . ALA A 1 100 ? 12.857 -10.455 -7.101 1.00 93.12 100 ALA A O 1
ATOM 783 N N . ARG A 1 101 ? 11.792 -12.428 -7.115 1.00 89.94 101 ARG A N 1
ATOM 784 C CA . ARG A 1 101 ? 11.672 -12.503 -5.655 1.00 89.94 101 ARG A CA 1
ATOM 785 C C . ARG A 1 101 ? 13.051 -12.572 -5.006 1.00 89.94 101 ARG A C 1
ATOM 787 O O . ARG A 1 101 ? 14.009 -13.104 -5.552 1.00 89.94 101 ARG A O 1
ATOM 794 N N . ARG A 1 102 ? 13.145 -12.037 -3.784 1.00 88.31 102 ARG A N 1
ATOM 795 C CA . ARG A 1 102 ? 14.385 -11.954 -2.982 1.00 88.31 102 ARG A CA 1
ATOM 796 C C . ARG A 1 102 ? 15.495 -11.074 -3.578 1.00 88.31 102 ARG A C 1
ATOM 798 O O . ARG A 1 102 ? 16.504 -10.891 -2.905 1.00 88.31 102 ARG A O 1
ATOM 805 N N . LEU A 1 103 ? 15.290 -10.452 -4.742 1.00 91.25 103 LEU A N 1
ATOM 806 C CA . LEU A 1 103 ? 16.242 -9.498 -5.323 1.00 91.25 103 LEU A CA 1
ATOM 807 C C . LEU A 1 103 ? 16.103 -8.071 -4.760 1.00 91.25 103 LEU A C 1
ATOM 809 O O . LEU A 1 103 ? 16.954 -7.228 -5.011 1.00 91.25 103 LEU A O 1
ATOM 813 N N . GLY A 1 104 ? 15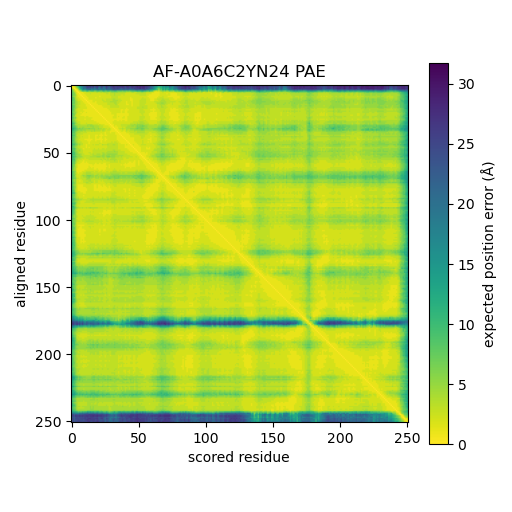.059 -7.798 -3.968 1.00 91.31 104 GLY A N 1
ATOM 814 C CA . GLY A 1 104 ? 14.831 -6.491 -3.336 1.00 91.31 104 GLY A CA 1
ATOM 815 C C . GLY A 1 104 ? 13.847 -5.573 -4.070 1.00 91.31 104 GLY A C 1
ATOM 816 O O . GLY A 1 104 ? 13.656 -4.443 -3.632 1.00 91.31 104 GLY A O 1
ATOM 817 N N . VAL A 1 105 ? 13.178 -6.061 -5.122 1.00 94.38 105 VAL A N 1
ATOM 818 C CA . VAL A 1 105 ? 12.216 -5.287 -5.932 1.00 94.38 105 VAL A CA 1
ATOM 819 C C . VAL A 1 105 ? 11.117 -4.643 -5.081 1.00 94.38 105 VAL A C 1
ATOM 821 O O . VAL A 1 105 ? 10.853 -3.458 -5.234 1.00 94.38 105 VAL A O 1
ATOM 824 N N . SER A 1 106 ? 10.516 -5.377 -4.138 1.00 94.19 106 SER A N 1
ATOM 825 C CA . SER A 1 106 ? 9.464 -4.834 -3.264 1.00 94.19 106 SER A CA 1
ATOM 826 C C . SER A 1 106 ? 9.944 -3.639 -2.441 1.00 94.19 106 SER A C 1
ATOM 828 O O . SER A 1 106 ? 9.278 -2.613 -2.413 1.00 94.19 106 SER A O 1
ATOM 830 N N . ALA A 1 107 ? 11.108 -3.753 -1.793 1.00 92.94 107 ALA A N 1
ATOM 831 C CA . ALA A 1 107 ? 11.665 -2.670 -0.982 1.00 92.94 107 ALA A CA 1
ATOM 832 C C . ALA A 1 107 ? 11.983 -1.439 -1.844 1.00 92.94 107 ALA A C 1
ATOM 834 O O . ALA A 1 107 ? 11.667 -0.319 -1.457 1.00 92.94 107 ALA A O 1
ATOM 835 N N . TYR A 1 108 ? 12.528 -1.665 -3.043 1.00 94.88 108 TYR A N 1
ATOM 836 C CA . TYR A 1 108 ? 12.769 -0.606 -4.017 1.00 94.88 108 TYR A CA 1
ATOM 837 C C . TYR A 1 108 ? 11.468 0.094 -4.445 1.00 94.88 108 TYR A C 1
ATOM 839 O O . TYR A 1 108 ? 11.412 1.320 -4.460 1.00 94.88 108 TYR A O 1
ATOM 847 N N . LEU A 1 109 ? 10.400 -0.658 -4.728 1.00 97.38 109 LEU A N 1
ATOM 848 C CA . LEU A 1 109 ? 9.090 -0.101 -5.083 1.00 97.38 109 LEU A CA 1
ATOM 849 C C . LEU A 1 109 ? 8.450 0.695 -3.935 1.00 97.38 109 LEU A C 1
ATOM 851 O O . LEU A 1 109 ? 7.912 1.770 -4.189 1.00 97.38 109 LEU A O 1
ATOM 855 N N . PHE A 1 110 ? 8.543 0.225 -2.684 1.00 96.81 110 PHE A N 1
ATOM 856 C CA . PHE A 1 110 ? 8.104 0.996 -1.510 1.00 96.81 110 PHE A CA 1
ATOM 857 C C . PHE A 1 110 ? 8.863 2.321 -1.388 1.00 96.81 110 PHE A C 1
ATOM 859 O O . PHE A 1 110 ? 8.249 3.362 -1.158 1.00 96.81 110 PHE A O 1
ATOM 866 N N . GLU A 1 111 ? 10.183 2.298 -1.582 1.00 96.06 111 GLU A N 1
ATOM 867 C CA . GLU A 1 111 ? 11.011 3.504 -1.553 1.00 96.06 111 GLU A CA 1
ATOM 868 C C . GLU A 1 111 ? 10.599 4.497 -2.650 1.00 96.06 111 GLU A C 1
ATOM 870 O O . GLU A 1 111 ? 10.413 5.682 -2.373 1.00 96.06 111 GLU A O 1
ATOM 875 N N . GLN A 1 112 ? 10.413 4.032 -3.891 1.00 97.75 112 GLN A N 1
ATOM 876 C CA . GLN A 1 112 ? 9.980 4.912 -4.981 1.00 97.75 112 GLN A CA 1
ATOM 877 C C . GLN A 1 112 ? 8.558 5.446 -4.756 1.00 97.75 112 GLN A C 1
ATOM 879 O O . GLN A 1 112 ? 8.315 6.630 -4.984 1.00 97.75 112 GLN A O 1
ATOM 884 N N . MET A 1 113 ? 7.643 4.616 -4.243 1.00 98.12 113 MET A N 1
ATOM 885 C CA . MET A 1 113 ? 6.284 5.038 -3.892 1.00 98.12 113 MET A CA 1
ATOM 886 C C . MET A 1 113 ? 6.295 6.114 -2.798 1.00 98.12 113 MET A C 1
ATOM 888 O O . MET A 1 113 ? 5.637 7.141 -2.935 1.00 98.12 113 MET A O 1
ATOM 892 N N . SER A 1 114 ? 7.103 5.942 -1.749 1.00 97.56 114 SER A N 1
ATOM 893 C CA . SER A 1 114 ? 7.284 6.959 -0.705 1.00 97.56 114 SER A CA 1
ATOM 894 C C . SER A 1 114 ? 7.742 8.300 -1.285 1.00 97.56 114 SER A C 1
ATOM 896 O O . SER A 1 114 ? 7.158 9.336 -0.967 1.00 97.56 114 SER A O 1
ATOM 898 N N . ARG A 1 115 ? 8.708 8.295 -2.213 1.00 97.38 115 ARG A N 1
ATOM 899 C CA . ARG A 1 115 ? 9.198 9.524 -2.861 1.00 97.38 115 ARG A CA 1
ATOM 900 C C . ARG A 1 115 ? 8.107 10.248 -3.655 1.00 97.38 115 ARG A C 1
ATOM 902 O O . ARG A 1 115 ? 7.974 11.464 -3.513 1.00 97.38 115 ARG A O 1
ATOM 909 N N . VAL A 1 116 ? 7.317 9.538 -4.467 1.00 97.38 116 VAL A N 1
ATOM 910 C CA . VAL A 1 116 ? 6.248 10.180 -5.264 1.00 97.38 116 VAL A CA 1
ATOM 911 C C . VAL A 1 116 ? 5.089 10.668 -4.393 1.00 97.38 116 VAL A C 1
ATOM 913 O O . VAL A 1 116 ? 4.536 11.740 -4.652 1.00 97.38 116 VAL A O 1
ATOM 916 N N . LEU A 1 117 ? 4.765 9.947 -3.316 1.00 97.94 117 LEU A N 1
ATOM 917 C CA . LEU A 1 117 ? 3.762 10.379 -2.341 1.00 97.94 117 LEU A CA 1
ATOM 918 C C . LEU A 1 117 ? 4.236 11.609 -1.563 1.00 97.94 117 LEU A C 1
ATOM 920 O O . LEU A 1 117 ? 3.459 12.538 -1.363 1.00 97.94 117 LEU A O 1
ATOM 924 N N . GLN A 1 118 ? 5.515 11.664 -1.186 1.00 97.12 118 GLN A N 1
ATOM 925 C CA . GLN A 1 118 ? 6.097 12.813 -0.494 1.00 97.12 118 GLN A CA 1
ATOM 926 C C . GLN A 1 118 ? 6.098 14.060 -1.383 1.00 97.12 118 GLN A C 1
ATOM 928 O O . GLN A 1 118 ? 5.786 15.152 -0.903 1.00 97.12 118 GLN A O 1
ATOM 933 N N . ALA A 1 119 ? 6.411 13.904 -2.673 1.00 95.69 119 ALA A N 1
ATOM 934 C CA . ALA A 1 119 ? 6.321 14.986 -3.650 1.00 95.69 119 ALA A CA 1
ATOM 935 C C . ALA A 1 119 ? 4.873 15.471 -3.830 1.00 95.69 119 ALA A C 1
ATOM 937 O O . ALA A 1 119 ? 4.628 16.673 -3.912 1.00 95.69 119 ALA A O 1
ATOM 938 N N . THR A 1 120 ? 3.910 14.547 -3.843 1.00 95.44 120 THR A N 1
ATOM 939 C CA . THR A 1 120 ? 2.482 14.871 -3.957 1.00 95.44 120 THR A CA 1
ATOM 940 C C . THR A 1 120 ? 1.967 15.616 -2.727 1.00 95.44 120 THR A C 1
ATOM 942 O O . THR A 1 120 ? 1.364 16.673 -2.882 1.00 95.44 120 THR A O 1
ATOM 945 N N . ALA A 1 121 ? 2.268 15.133 -1.519 1.00 95.06 121 ALA A N 1
ATOM 946 C CA . ALA A 1 121 ? 1.924 15.823 -0.275 1.00 95.06 121 ALA A CA 1
ATOM 947 C C . ALA A 1 121 ? 2.555 17.228 -0.224 1.00 95.06 121 ALA A C 1
ATOM 949 O O . ALA A 1 121 ? 1.885 18.209 0.098 1.00 95.06 121 ALA A O 1
ATOM 950 N N . GLY A 1 122 ? 3.817 17.351 -0.655 1.00 94.56 122 GLY A N 1
ATOM 951 C CA . GLY A 1 122 ? 4.508 18.637 -0.768 1.00 94.56 122 GLY A CA 1
ATOM 952 C C . GLY A 1 122 ? 3.824 19.615 -1.730 1.00 94.56 122 GLY A C 1
ATOM 953 O O . GLY A 1 122 ? 3.729 20.799 -1.421 1.00 94.56 122 GLY A O 1
ATOM 954 N N . ALA A 1 123 ? 3.280 19.135 -2.853 1.00 92.94 123 ALA A N 1
ATOM 955 C CA . ALA A 1 123 ? 2.504 19.963 -3.780 1.00 92.94 123 ALA A CA 1
ATOM 956 C C . ALA A 1 123 ? 1.177 20.472 -3.179 1.00 92.94 123 ALA A C 1
ATOM 958 O O . ALA A 1 123 ? 0.642 21.478 -3.644 1.00 92.94 123 ALA A O 1
ATOM 959 N N . GLU A 1 124 ? 0.662 19.814 -2.137 1.00 90.81 124 GLU A N 1
ATOM 960 C CA . GLU A 1 124 ? -0.493 20.268 -1.350 1.00 90.81 124 GLU A CA 1
ATOM 961 C C . GLU A 1 124 ? -0.096 21.110 -0.123 1.00 90.81 124 GLU A C 1
ATOM 963 O O . GLU A 1 124 ? -0.966 21.529 0.637 1.00 90.81 124 GLU A O 1
ATOM 968 N N . ASN A 1 125 ? 1.200 21.383 0.078 1.00 90.94 125 ASN A N 1
ATOM 969 C CA . ASN A 1 125 ? 1.747 21.973 1.307 1.00 90.94 125 ASN A CA 1
ATOM 970 C C . ASN A 1 125 ? 1.371 21.184 2.577 1.00 90.94 125 ASN A C 1
ATOM 972 O O . ASN A 1 125 ? 1.204 21.764 3.650 1.00 90.94 125 ASN A O 1
ATOM 976 N N . ALA A 1 126 ? 1.245 19.860 2.457 1.00 90.44 126 ALA A N 1
ATOM 977 C CA . ALA A 1 126 ? 0.931 18.956 3.555 1.00 90.44 126 ALA A CA 1
ATOM 978 C C . ALA A 1 126 ? 2.129 18.041 3.883 1.00 90.44 126 ALA A C 1
ATOM 980 O O . ALA A 1 126 ? 2.882 17.647 2.985 1.00 90.44 126 ALA A O 1
ATOM 981 N N . PRO A 1 127 ? 2.327 17.668 5.160 1.00 92.62 127 PRO A N 1
ATOM 982 C CA . PRO A 1 127 ? 3.284 16.631 5.519 1.00 92.62 127 PRO A CA 1
ATOM 983 C C . PRO A 1 127 ? 2.778 15.254 5.071 1.00 92.62 127 PRO A C 1
ATOM 985 O O . PRO A 1 127 ? 1.600 14.932 5.224 1.00 92.62 127 PRO A O 1
ATOM 988 N N . LEU A 1 128 ? 3.682 14.399 4.586 1.00 96.88 128 LEU A N 1
ATOM 989 C CA . LEU A 1 128 ? 3.393 12.969 4.482 1.00 96.88 128 LEU A CA 1
ATOM 990 C C . LEU A 1 128 ? 3.752 12.337 5.828 1.00 96.88 128 LEU A C 1
ATOM 992 O O . LEU A 1 128 ? 4.917 12.066 6.102 1.00 96.88 128 LEU A O 1
ATOM 996 N N . GLU A 1 129 ? 2.765 12.141 6.699 1.00 96.19 129 GLU A N 1
ATOM 997 C CA . GLU A 1 129 ? 3.008 11.587 8.039 1.00 96.19 129 GLU A CA 1
ATOM 998 C C . GLU A 1 129 ? 3.349 10.092 8.003 1.00 96.19 129 GLU A C 1
ATOM 1000 O O . GLU A 1 129 ? 4.232 9.632 8.734 1.00 96.19 129 GLU A O 1
ATOM 1005 N N . LEU A 1 130 ? 2.653 9.345 7.143 1.00 97.94 130 LEU A N 1
ATOM 1006 C CA . LEU A 1 130 ? 2.704 7.889 7.049 1.00 97.94 130 LEU A CA 1
ATOM 1007 C C . LEU A 1 130 ? 2.261 7.394 5.669 1.00 97.94 130 LEU A C 1
ATOM 1009 O O . LEU A 1 130 ? 1.644 8.126 4.889 1.00 97.94 130 LEU A O 1
ATOM 1013 N N . ILE A 1 131 ? 2.529 6.117 5.415 1.00 98.50 131 ILE A N 1
ATOM 1014 C CA . ILE A 1 131 ? 1.914 5.332 4.344 1.00 98.50 131 ILE A CA 1
ATOM 1015 C C . ILE A 1 131 ? 1.259 4.104 4.983 1.00 98.50 131 ILE A C 1
ATOM 1017 O O . ILE A 1 131 ? 1.920 3.411 5.750 1.00 98.50 131 ILE A O 1
ATOM 1021 N N . VAL A 1 132 ? -0.011 3.833 4.688 1.00 98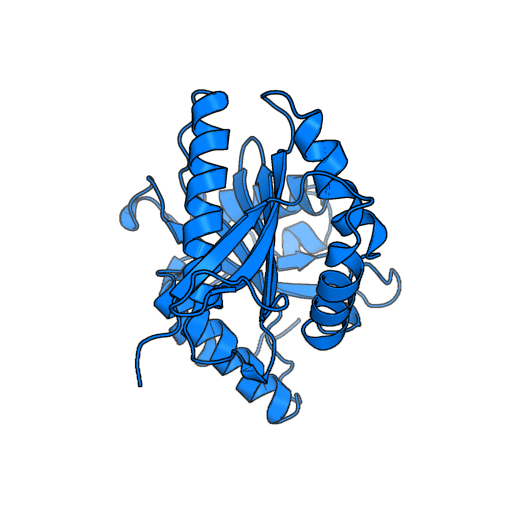.50 132 VAL A N 1
ATOM 1022 C CA . VAL A 1 132 ? -0.772 2.685 5.209 1.00 98.50 132 VAL A CA 1
ATOM 1023 C C . VAL A 1 132 ? -1.151 1.728 4.081 1.00 98.50 132 VAL A C 1
ATOM 1025 O O . VAL A 1 132 ? -1.308 2.137 2.931 1.00 98.50 132 VAL A O 1
ATOM 1028 N N . TRP A 1 133 ? -1.274 0.446 4.392 1.00 97.81 133 TRP A N 1
ATOM 1029 C CA . TRP A 1 133 ? -1.892 -0.549 3.519 1.00 97.81 133 TRP A CA 1
ATOM 1030 C C . TRP A 1 133 ? -2.495 -1.659 4.352 1.00 97.81 133 TRP A C 1
ATOM 1032 O O . TRP A 1 133 ? -2.141 -1.836 5.523 1.00 97.81 133 TRP A O 1
ATOM 1042 N N . GLU A 1 134 ? -3.375 -2.426 3.727 1.00 94.19 134 GLU A N 1
ATOM 1043 C CA . GLU A 1 134 ? -3.901 -3.635 4.324 1.00 94.19 134 GLU A CA 1
ATOM 1044 C C . GLU A 1 134 ? -3.323 -4.877 3.640 1.00 94.19 134 GLU A C 1
ATOM 1046 O O . GLU A 1 134 ? -2.844 -4.840 2.504 1.00 94.19 134 GLU A O 1
ATOM 1051 N N . SER A 1 135 ? -3.320 -6.000 4.350 1.00 92.56 135 SER A N 1
ATOM 1052 C CA . SER A 1 135 ? -3.006 -7.296 3.759 1.00 92.56 135 SER A CA 1
ATOM 1053 C C . SER A 1 135 ? -3.853 -8.381 4.398 1.00 92.56 135 SER A C 1
ATOM 1055 O O . SER A 1 135 ? -3.984 -8.451 5.617 1.00 92.56 135 SER A O 1
ATOM 1057 N N . HIS A 1 136 ? -4.362 -9.284 3.567 1.00 88.69 136 HIS A N 1
ATOM 1058 C CA . HIS A 1 136 ? -5.079 -10.464 4.027 1.00 88.69 136 HIS A CA 1
ATOM 1059 C C . HIS A 1 136 ? -4.126 -11.438 4.731 1.00 88.69 136 HIS A C 1
ATOM 1061 O O . HIS A 1 136 ? -3.093 -11.837 4.168 1.00 88.69 136 HIS A O 1
ATOM 1067 N N . ARG A 1 137 ? -4.487 -11.828 5.956 1.00 87.88 137 ARG A N 1
ATOM 1068 C CA . ARG A 1 137 ? -3.860 -12.947 6.662 1.00 87.88 137 ARG A CA 1
ATOM 1069 C C . ARG A 1 137 ? -4.494 -14.252 6.157 1.00 87.88 137 ARG A C 1
ATOM 1071 O O . ARG A 1 137 ? -5.716 -14.318 6.069 1.00 87.88 137 ARG A O 1
ATOM 1078 N N . PRO A 1 138 ? -3.708 -15.295 5.834 1.00 87.19 138 PRO A N 1
ATOM 1079 C CA . PRO A 1 138 ? -4.266 -16.596 5.478 1.00 87.19 138 PRO A CA 1
ATOM 1080 C C . PRO A 1 138 ? -5.193 -17.140 6.569 1.00 87.19 138 PRO A C 1
ATOM 1082 O O . PRO A 1 138 ? -4.960 -16.912 7.757 1.00 87.19 138 PRO A O 1
ATOM 1085 N N . ARG A 1 139 ? -6.216 -17.894 6.160 1.00 84.69 139 ARG A N 1
ATOM 1086 C CA . ARG A 1 139 ? -7.104 -18.601 7.091 1.00 84.69 139 ARG A CA 1
ATOM 1087 C C . ARG A 1 139 ? -6.329 -19.648 7.910 1.00 84.69 139 ARG A C 1
ATOM 1089 O O . ARG A 1 139 ? -5.274 -20.099 7.461 1.00 84.69 139 ARG A O 1
ATOM 1096 N N . PRO A 1 140 ? -6.839 -20.076 9.079 1.00 82.12 140 PRO A N 1
ATOM 1097 C CA . PRO A 1 140 ? -6.181 -21.104 9.893 1.00 82.12 140 PRO A CA 1
ATOM 1098 C C . PRO A 1 140 ? -5.951 -22.435 9.158 1.00 82.12 140 PRO A C 1
ATOM 1100 O O . PRO A 1 140 ? -4.966 -23.122 9.411 1.00 82.12 140 PRO A O 1
ATOM 1103 N N . ASP A 1 141 ? -6.834 -22.777 8.219 1.00 86.38 141 ASP A N 1
ATOM 1104 C CA . ASP A 1 141 ? -6.778 -23.976 7.379 1.00 86.38 141 ASP A CA 1
ATOM 1105 C C . ASP A 1 141 ? -6.066 -23.751 6.032 1.00 86.38 141 ASP A C 1
ATOM 1107 O O . ASP A 1 141 ? -6.106 -24.617 5.154 1.00 86.38 141 ASP A O 1
ATOM 1111 N N . ALA A 1 142 ? -5.414 -22.597 5.854 1.00 87.62 142 ALA A N 1
ATOM 1112 C CA . ALA A 1 142 ? -4.748 -22.244 4.612 1.00 87.62 142 ALA A CA 1
ATOM 1113 C C . ALA A 1 142 ? -3.636 -23.232 4.242 1.00 87.62 142 ALA A C 1
ATOM 1115 O O . ALA A 1 142 ? -2.955 -23.834 5.081 1.00 87.62 142 ALA A O 1
ATOM 1116 N N . SER A 1 143 ? -3.409 -23.354 2.939 1.00 90.62 143 SER A N 1
ATOM 1117 C CA . SER A 1 143 ? -2.344 -24.191 2.401 1.00 90.62 143 SER A CA 1
ATOM 1118 C C . SER A 1 143 ? -0.960 -23.710 2.852 1.00 90.62 143 SER A C 1
ATOM 1120 O O . SER A 1 143 ? -0.736 -22.531 3.144 1.00 90.62 143 SER A O 1
ATOM 1122 N N . ARG A 1 144 ? 0.031 -24.612 2.825 1.00 90.00 144 ARG A N 1
ATOM 1123 C CA . ARG A 1 144 ? 1.420 -24.243 3.135 1.00 90.00 144 ARG A CA 1
ATOM 1124 C C . ARG A 1 144 ? 1.935 -23.108 2.245 1.00 90.00 144 ARG A C 1
ATOM 1126 O O . ARG A 1 144 ? 2.662 -22.243 2.718 1.00 90.00 144 ARG A O 1
ATOM 1133 N N . GLU A 1 145 ? 1.526 -23.091 0.979 1.00 87.38 145 GLU A N 1
ATOM 1134 C CA . GLU A 1 145 ? 1.916 -22.051 0.031 1.00 87.38 145 GLU A CA 1
ATOM 1135 C C . GLU A 1 145 ? 1.374 -20.668 0.433 1.00 87.38 145 GLU A C 1
ATOM 1137 O O . GLU A 1 145 ? 2.084 -19.668 0.337 1.00 87.38 145 GLU A O 1
ATOM 1142 N N . GLU A 1 146 ? 0.136 -20.590 0.924 1.00 87.12 146 GLU A N 1
ATOM 1143 C CA . GLU A 1 146 ? -0.454 -19.341 1.420 1.00 87.12 146 GLU A CA 1
ATOM 1144 C C . GLU A 1 146 ? 0.248 -18.824 2.672 1.00 87.12 146 GLU A C 1
ATOM 1146 O O . GLU A 1 146 ? 0.519 -17.623 2.770 1.00 87.12 146 GLU A O 1
ATOM 1151 N N . LEU A 1 147 ? 0.594 -19.729 3.589 1.00 89.69 147 LEU A N 1
ATOM 1152 C CA . LEU A 1 147 ? 1.366 -19.407 4.787 1.00 89.69 147 LEU A CA 1
ATOM 1153 C C . LEU A 1 147 ? 2.771 -18.902 4.428 1.00 89.69 147 LEU A C 1
ATOM 1155 O O . LEU A 1 147 ? 3.192 -17.856 4.923 1.00 89.69 147 LEU A O 1
ATOM 1159 N N . ASP A 1 148 ? 3.465 -19.566 3.500 1.00 88.62 148 ASP A N 1
ATOM 1160 C CA . ASP A 1 148 ? 4.783 -19.130 3.023 1.00 88.62 148 ASP A CA 1
ATOM 1161 C C . ASP A 1 148 ? 4.696 -17.759 2.309 1.00 88.62 148 ASP A C 1
ATOM 1163 O O . ASP A 1 148 ? 5.589 -16.912 2.449 1.00 88.62 148 ASP A O 1
ATOM 1167 N N . ARG A 1 149 ? 3.601 -17.484 1.576 1.00 86.88 149 ARG A N 1
ATOM 1168 C CA . ARG A 1 149 ? 3.334 -16.159 0.981 1.00 86.88 149 ARG A CA 1
ATOM 1169 C C . ARG A 1 149 ? 3.108 -15.083 2.043 1.00 86.88 149 ARG A C 1
ATOM 1171 O O . ARG A 1 149 ? 3.595 -13.963 1.872 1.00 86.88 149 ARG A O 1
ATOM 1178 N N . TRP A 1 150 ? 2.376 -15.384 3.112 1.00 91.44 150 TRP A N 1
ATOM 1179 C CA . TRP A 1 150 ? 2.184 -14.465 4.238 1.00 91.44 150 TRP A CA 1
ATOM 1180 C C . TRP A 1 150 ? 3.500 -14.161 4.951 1.00 91.44 150 TRP A C 1
ATOM 1182 O O . TRP A 1 150 ? 3.842 -12.993 5.144 1.00 91.44 150 TRP A O 1
ATOM 1192 N N . GLU A 1 151 ? 4.307 -15.188 5.215 1.00 92.31 151 GLU A N 1
ATOM 1193 C CA . GLU A 1 151 ? 5.641 -15.015 5.786 1.00 92.31 151 GLU A CA 1
ATOM 1194 C C . GLU A 1 151 ? 6.518 -14.105 4.914 1.00 92.31 151 GLU A C 1
ATOM 1196 O O . GLU A 1 151 ? 7.153 -13.164 5.409 1.00 92.31 151 GLU A O 1
ATOM 1201 N N . ALA A 1 152 ? 6.522 -14.337 3.599 1.00 89.69 152 ALA A N 1
ATOM 1202 C CA . ALA A 1 152 ? 7.257 -13.505 2.655 1.00 89.69 152 ALA A CA 1
ATOM 1203 C C . ALA A 1 152 ? 6.776 -12.040 2.662 1.00 89.69 152 ALA A C 1
ATOM 1205 O O . ALA A 1 152 ? 7.618 -11.133 2.636 1.00 89.69 152 ALA A O 1
ATOM 1206 N N . ARG A 1 153 ? 5.458 -11.800 2.745 1.00 91.50 153 ARG A N 1
ATOM 1207 C CA . ARG A 1 153 ? 4.866 -10.455 2.864 1.00 91.50 153 ARG A CA 1
ATOM 1208 C C . ARG A 1 153 ? 5.341 -9.749 4.133 1.00 91.50 153 ARG A C 1
ATOM 1210 O O . ARG A 1 153 ? 5.969 -8.696 4.025 1.00 91.50 153 ARG A O 1
ATOM 1217 N N . CYS A 1 154 ? 5.166 -10.356 5.307 1.00 94.44 154 CYS A N 1
ATOM 1218 C CA . CYS A 1 154 ? 5.584 -9.766 6.586 1.00 94.44 154 CYS A CA 1
ATOM 1219 C C . CYS A 1 154 ? 7.088 -9.462 6.628 1.00 94.44 154 CYS A C 1
ATOM 1221 O O . CYS A 1 154 ? 7.499 -8.391 7.079 1.00 94.44 154 CYS A O 1
ATOM 1223 N N . ARG A 1 155 ? 7.932 -10.360 6.096 1.00 93.00 155 ARG A N 1
ATOM 1224 C CA . ARG A 1 155 ? 9.380 -10.111 5.976 1.00 93.00 155 ARG A CA 1
ATOM 1225 C C . ARG A 1 155 ? 9.689 -8.948 5.033 1.00 93.00 155 ARG A C 1
ATOM 1227 O O . ARG A 1 155 ? 10.603 -8.173 5.314 1.00 93.00 155 ARG A O 1
ATOM 1234 N N . SER A 1 156 ? 8.959 -8.820 3.927 1.00 92.00 156 SER A N 1
ATOM 1235 C CA . SER A 1 156 ? 9.107 -7.688 3.007 1.00 92.00 156 SER A CA 1
ATOM 1236 C C . SER A 1 156 ? 8.695 -6.372 3.668 1.00 92.00 156 SER A C 1
ATOM 1238 O O . SER A 1 156 ? 9.440 -5.399 3.580 1.00 92.00 156 SER A O 1
ATOM 1240 N N . PHE A 1 157 ? 7.565 -6.348 4.376 1.00 95.12 157 PHE A N 1
ATOM 1241 C CA . PHE A 1 157 ? 7.086 -5.174 5.111 1.00 95.12 157 PHE A CA 1
ATOM 1242 C C . PHE A 1 157 ? 8.092 -4.749 6.186 1.00 95.12 157 PHE A C 1
ATOM 1244 O O . PHE A 1 157 ? 8.488 -3.587 6.240 1.00 95.12 157 PHE A O 1
ATOM 1251 N N . GLN A 1 158 ? 8.618 -5.704 6.957 1.00 94.56 158 GLN A N 1
ATOM 1252 C CA . GLN A 1 158 ? 9.663 -5.441 7.947 1.00 94.56 158 GLN A CA 1
ATOM 1253 C C . GLN A 1 158 ? 10.919 -4.818 7.320 1.00 94.56 158 GLN A C 1
ATOM 1255 O O . GLN A 1 158 ? 11.501 -3.896 7.891 1.00 94.56 158 GLN A O 1
ATOM 1260 N N . ARG A 1 159 ? 11.348 -5.304 6.147 1.00 92.12 159 ARG A N 1
ATOM 1261 C CA . ARG A 1 159 ? 12.505 -4.751 5.419 1.00 92.12 159 ARG A CA 1
ATOM 1262 C C . ARG A 1 159 ? 12.241 -3.362 4.848 1.00 92.12 159 ARG A C 1
ATOM 1264 O O . ARG A 1 159 ? 13.180 -2.583 4.750 1.00 92.12 159 ARG A O 1
ATOM 1271 N N . ALA A 1 160 ? 10.996 -3.062 4.490 1.00 91.94 160 ALA A N 1
ATOM 1272 C CA . ALA A 1 160 ? 10.582 -1.723 4.087 1.00 91.94 160 ALA A CA 1
ATOM 1273 C C . ALA A 1 160 ? 10.537 -0.734 5.270 1.00 91.94 160 ALA A C 1
ATOM 1275 O O . ALA A 1 160 ? 10.376 0.458 5.045 1.00 91.94 160 ALA A O 1
ATOM 1276 N N . GLY A 1 161 ? 10.695 -1.206 6.516 1.00 93.94 161 GLY A N 1
ATOM 1277 C CA . GLY A 1 161 ? 10.603 -0.381 7.725 1.00 93.94 161 GLY A CA 1
ATOM 1278 C C . GLY A 1 161 ? 9.182 -0.251 8.277 1.00 93.94 161 GLY A C 1
ATOM 1279 O O . GLY A 1 161 ? 8.918 0.632 9.089 1.00 93.94 161 GLY A O 1
ATOM 1280 N N . ALA A 1 162 ? 8.268 -1.115 7.834 1.00 96.50 162 ALA A N 1
ATOM 1281 C CA . ALA A 1 162 ? 6.879 -1.097 8.255 1.00 96.50 162 ALA A CA 1
ATOM 1282 C C . ALA A 1 162 ? 6.675 -1.640 9.674 1.00 96.50 162 ALA A C 1
ATOM 1284 O O . ALA A 1 162 ? 7.416 -2.503 10.160 1.00 96.50 162 ALA A O 1
ATOM 1285 N N . PHE A 1 163 ? 5.580 -1.200 10.276 1.00 97.94 163 PHE A N 1
ATOM 1286 C CA . PHE A 1 163 ? 5.017 -1.706 11.517 1.00 97.94 163 PHE A CA 1
ATOM 1287 C C . PHE A 1 163 ? 3.626 -2.266 11.245 1.00 97.94 163 PHE A C 1
ATOM 1289 O O . PHE A 1 163 ? 2.910 -1.781 10.375 1.00 97.94 163 PHE A O 1
ATOM 1296 N N . TRP A 1 164 ? 3.253 -3.288 11.996 1.00 98.12 164 TRP A N 1
ATOM 1297 C CA . TRP A 1 164 ? 1.908 -3.836 12.026 1.00 98.12 164 TRP A CA 1
ATOM 1298 C C . TRP A 1 164 ? 1.092 -3.136 13.122 1.00 98.12 164 TRP A C 1
ATOM 1300 O O . TRP A 1 164 ? 1.633 -2.833 14.193 1.00 98.12 164 TRP A O 1
ATOM 1310 N N . ILE A 1 165 ? -0.180 -2.850 12.845 1.00 97.62 165 ILE A N 1
ATOM 1311 C CA . ILE A 1 165 ? -1.135 -2.344 13.834 1.00 97.62 165 ILE A CA 1
ATOM 1312 C C . ILE A 1 165 ? -1.792 -3.547 14.521 1.00 97.62 165 ILE A C 1
ATOM 1314 O O . ILE A 1 165 ? -2.748 -4.119 14.011 1.00 97.62 165 ILE A O 1
ATOM 1318 N N . ASP A 1 166 ? -1.272 -3.921 15.686 1.00 96.06 166 ASP A N 1
ATOM 1319 C CA . ASP A 1 166 ? -1.867 -4.949 16.547 1.00 96.06 166 ASP A CA 1
ATOM 1320 C C . ASP A 1 166 ? -3.142 -4.413 17.203 1.00 96.06 166 ASP A C 1
ATOM 1322 O O . ASP A 1 166 ? -3.157 -3.258 17.632 1.00 96.06 166 ASP A O 1
ATOM 1326 N N . GLY A 1 167 ? -4.180 -5.246 17.306 1.00 94.12 167 GLY A N 1
ATOM 1327 C CA . GLY A 1 167 ? -5.463 -4.910 17.936 1.00 94.12 167 GLY A CA 1
ATOM 1328 C C . GLY A 1 167 ? -6.542 -4.337 17.008 1.00 94.12 167 GLY A C 1
ATOM 1329 O O . GLY A 1 167 ? -7.617 -3.998 17.498 1.00 94.12 167 GLY A O 1
ATOM 1330 N N . ILE A 1 168 ? -6.291 -4.229 15.696 1.00 94.94 168 ILE A N 1
ATOM 1331 C CA . ILE A 1 168 ? -7.300 -3.867 14.683 1.00 94.94 168 ILE A CA 1
ATOM 1332 C C . ILE A 1 168 ? -7.267 -4.885 13.544 1.00 94.94 168 ILE A C 1
ATOM 1334 O O . ILE A 1 168 ? -6.221 -5.109 12.942 1.00 94.94 168 ILE A O 1
ATOM 1338 N N . VAL A 1 169 ? -8.438 -5.417 13.197 1.00 94.69 169 VAL A N 1
ATOM 1339 C CA . VAL A 1 169 ? -8.672 -6.177 11.965 1.00 94.69 169 VAL A CA 1
ATOM 1340 C C . VAL A 1 169 ? -9.759 -5.450 11.188 1.00 94.69 169 VAL A C 1
ATOM 1342 O O . VAL A 1 169 ? -10.860 -5.271 11.693 1.00 94.69 169 VAL A O 1
ATOM 1345 N N . CYS A 1 170 ? -9.471 -5.007 9.968 1.00 94.56 170 CYS A N 1
ATOM 1346 C CA . CYS A 1 170 ? -10.459 -4.315 9.147 1.00 94.56 170 CYS A CA 1
ATOM 1347 C C . CYS A 1 170 ? -11.405 -5.309 8.475 1.00 94.56 170 CYS A C 1
ATOM 1349 O O . CYS A 1 170 ? -10.958 -6.220 7.786 1.00 94.56 170 CYS A O 1
ATOM 1351 N N . HIS A 1 171 ? -12.705 -5.081 8.633 1.00 93.88 171 HIS A N 1
ATOM 1352 C CA . HIS A 1 171 ? -13.781 -5.743 7.908 1.00 93.88 171 HIS A CA 1
ATOM 1353 C C . HIS A 1 171 ? -14.159 -4.863 6.717 1.00 93.88 171 HIS A C 1
ATOM 1355 O O . HIS A 1 171 ? -14.801 -3.823 6.882 1.00 93.88 171 HIS A O 1
ATOM 1361 N N . THR A 1 172 ? -13.747 -5.254 5.517 1.00 89.81 172 THR A N 1
ATOM 1362 C CA . THR A 1 172 ? -13.933 -4.444 4.309 1.00 89.81 172 THR A CA 1
ATOM 1363 C C . THR A 1 172 ? -14.863 -5.138 3.316 1.00 89.81 172 THR A C 1
ATOM 1365 O O . THR A 1 172 ? -14.968 -6.367 3.327 1.00 89.81 172 THR A O 1
ATOM 1368 N N . PRO A 1 173 ? -15.584 -4.391 2.462 1.00 87.06 173 PRO A N 1
ATOM 1369 C CA . PRO A 1 173 ? -16.361 -5.001 1.392 1.00 87.06 173 PRO A CA 1
ATOM 1370 C C . PRO A 1 173 ? -15.460 -5.823 0.469 1.00 87.06 173 PRO A C 1
ATOM 1372 O O . PRO A 1 173 ? -14.415 -5.351 0.020 1.00 87.06 173 PRO A O 1
ATOM 1375 N N . SER A 1 174 ? -15.899 -7.037 0.139 1.00 80.56 174 SER A N 1
ATOM 1376 C CA . SER A 1 174 ? -15.376 -7.727 -1.038 1.00 80.56 174 SER A CA 1
ATOM 1377 C C . SER A 1 174 ? -15.887 -7.032 -2.299 1.00 80.56 174 SER A C 1
ATOM 1379 O O . SER A 1 174 ? -17.018 -6.544 -2.332 1.00 80.56 174 SER A O 1
ATOM 1381 N N . PHE A 1 175 ? -15.076 -7.023 -3.358 1.00 72.69 175 PHE A N 1
ATOM 1382 C CA . PHE A 1 175 ? -15.563 -6.638 -4.683 1.00 72.69 175 PHE A CA 1
ATOM 1383 C C . PHE A 1 175 ? -16.608 -7.639 -5.213 1.00 72.69 175 PHE A C 1
ATOM 1385 O O . PHE A 1 175 ? -17.499 -7.267 -5.973 1.00 72.69 175 PHE A O 1
ATOM 1392 N N . GLU A 1 176 ? -16.540 -8.901 -4.782 1.00 70.38 176 GLU A N 1
ATOM 1393 C CA . GLU A 1 176 ? -17.588 -9.886 -5.026 1.00 70.38 176 GLU A CA 1
ATOM 1394 C C . GLU A 1 176 ? -18.634 -9.786 -3.900 1.00 70.38 176 GLU A C 1
ATOM 1396 O O . GLU A 1 176 ? -18.472 -10.381 -2.835 1.00 70.38 176 GLU A O 1
ATOM 1401 N N . GLU A 1 177 ? -19.716 -9.032 -4.135 1.00 57.44 177 GLU A N 1
ATOM 1402 C CA . GLU A 1 177 ? -20.766 -8.641 -3.163 1.00 57.44 177 GLU A CA 1
ATOM 1403 C C . GLU A 1 177 ? -21.399 -9.793 -2.337 1.00 57.44 177 GLU A C 1
ATOM 1405 O O . GLU A 1 177 ? -22.124 -9.547 -1.376 1.00 57.44 177 GLU A O 1
ATOM 1410 N N . ALA A 1 178 ? -21.124 -11.060 -2.661 1.00 57.59 178 ALA A N 1
ATOM 1411 C CA . ALA A 1 178 ? -21.769 -12.236 -2.078 1.00 57.59 178 ALA A CA 1
ATOM 1412 C C . ALA A 1 178 ? -21.001 -12.939 -0.933 1.00 57.59 178 ALA A C 1
ATOM 1414 O O . ALA A 1 178 ? -21.496 -13.949 -0.430 1.00 57.59 178 ALA A O 1
ATOM 1415 N N . ARG A 1 179 ? -19.805 -12.483 -0.518 1.00 67.06 179 ARG A N 1
ATOM 1416 C CA . ARG A 1 179 ? -18.910 -13.279 0.366 1.00 67.06 179 ARG A CA 1
ATOM 1417 C C . ARG A 1 179 ? -18.690 -12.768 1.798 1.00 67.06 179 ARG A C 1
ATOM 1419 O O . ARG A 1 179 ? -17.865 -13.331 2.513 1.00 67.06 179 ARG A O 1
ATOM 1426 N N . GLY A 1 180 ? -19.455 -11.777 2.255 1.00 79.25 180 GLY A N 1
ATOM 1427 C CA . GLY A 1 180 ? -19.214 -11.153 3.564 1.00 79.25 180 GLY A CA 1
ATOM 1428 C C . GLY A 1 180 ? -17.937 -10.295 3.569 1.00 79.25 180 GLY A C 1
ATOM 1429 O O . GLY A 1 180 ? -17.385 -10.027 2.498 1.00 79.25 180 GLY A O 1
ATOM 1430 N N . PRO A 1 181 ? -17.484 -9.808 4.739 1.00 86.94 181 PRO A N 1
ATOM 1431 C CA . PRO A 1 181 ? -16.330 -8.922 4.796 1.00 86.94 181 PRO A CA 1
ATOM 1432 C C . PRO A 1 181 ? -15.025 -9.670 4.509 1.00 86.94 181 PRO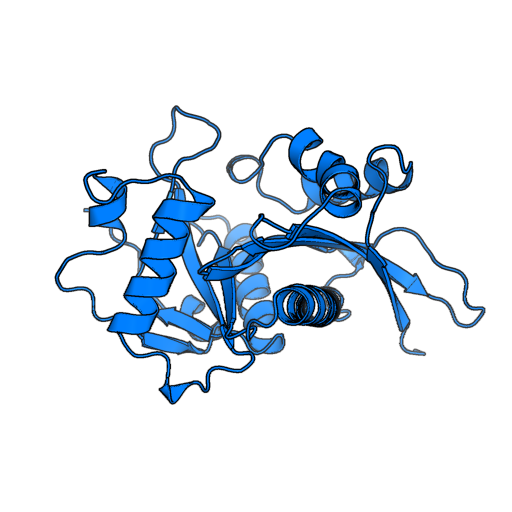 A C 1
ATOM 1434 O O . PRO A 1 181 ? -14.821 -10.798 4.964 1.00 86.94 181 PRO A O 1
ATOM 1437 N N . VAL A 1 182 ? -14.105 -9.003 3.818 1.00 86.62 182 VAL A N 1
ATOM 1438 C CA . VAL A 1 182 ? -12.701 -9.410 3.749 1.00 86.62 182 VAL A CA 1
ATOM 1439 C C . VAL A 1 182 ? -12.005 -8.886 5.000 1.00 86.62 182 VAL A C 1
ATOM 1441 O O . VAL A 1 182 ? -12.114 -7.706 5.329 1.00 86.62 182 VAL A O 1
ATOM 1444 N N . LEU A 1 183 ? -11.313 -9.774 5.713 1.00 90.50 183 LEU A N 1
ATOM 1445 C CA . LEU A 1 183 ? -10.581 -9.427 6.929 1.00 90.50 183 LEU A CA 1
ATOM 1446 C C . LEU A 1 183 ? -9.141 -9.068 6.582 1.00 90.50 183 LEU A C 1
ATOM 1448 O O . LEU A 1 183 ? -8.412 -9.881 6.006 1.00 90.50 183 LEU A O 1
ATOM 1452 N N . LEU A 1 184 ? -8.733 -7.852 6.928 1.00 92.62 184 LEU A N 1
ATOM 1453 C CA . LEU A 1 184 ? -7.434 -7.313 6.548 1.00 92.62 184 LEU A CA 1
ATOM 1454 C C . LEU A 1 184 ? -6.668 -6.780 7.761 1.00 92.62 184 LEU A C 1
ATOM 1456 O O . LEU A 1 184 ? -7.198 -6.041 8.588 1.00 92.62 184 LEU A O 1
ATOM 1460 N N . GLU A 1 185 ? -5.390 -7.137 7.827 1.00 95.12 185 GLU A N 1
ATOM 1461 C CA . GLU A 1 185 ? -4.434 -6.628 8.809 1.00 95.12 185 GLU A CA 1
ATOM 1462 C C . GLU A 1 185 ? -3.825 -5.320 8.303 1.00 95.12 185 GLU A C 1
ATOM 1464 O O . GLU A 1 185 ? -3.448 -5.227 7.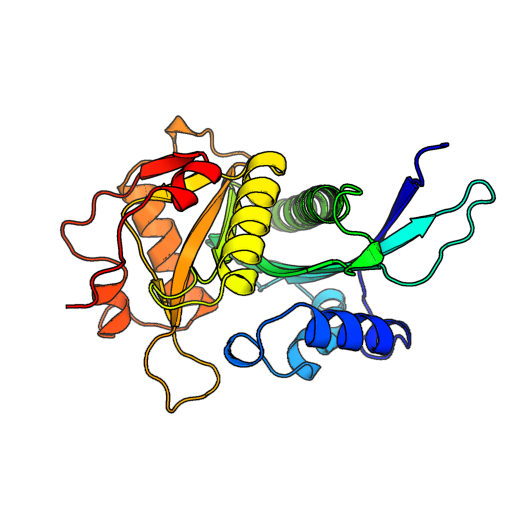130 1.00 95.12 185 GLU A O 1
ATOM 1469 N N . LEU A 1 186 ? -3.679 -4.325 9.180 1.00 97.38 186 LEU A N 1
ATOM 1470 C CA . LEU A 1 186 ? -3.134 -3.020 8.806 1.00 97.38 186 LEU A CA 1
ATOM 1471 C C . LEU A 1 186 ? -1.635 -2.911 9.072 1.00 97.38 186 LEU A C 1
ATOM 1473 O O . LEU A 1 186 ? -1.131 -3.267 10.138 1.00 97.38 186 LEU A O 1
ATOM 1477 N N . PHE A 1 187 ? -0.928 -2.316 8.119 1.00 98.06 187 PHE A N 1
ATOM 1478 C CA . PHE A 1 187 ? 0.487 -1.995 8.231 1.00 98.06 187 PHE A CA 1
ATOM 1479 C C . PHE A 1 187 ? 0.715 -0.517 7.950 1.00 98.06 187 PHE A C 1
ATOM 1481 O O . PHE A 1 187 ? 0.064 0.074 7.091 1.00 98.06 187 PHE A O 1
ATOM 1488 N N . VAL A 1 188 ? 1.674 0.074 8.658 1.00 98.12 188 VAL A N 1
ATOM 1489 C CA . VAL A 1 188 ? 2.075 1.467 8.473 1.00 98.12 188 VAL A CA 1
ATOM 1490 C C . VAL A 1 188 ? 3.571 1.563 8.252 1.00 98.12 188 VAL A C 1
ATOM 1492 O O . VAL A 1 188 ? 4.368 0.921 8.934 1.00 98.12 188 VAL A O 1
ATOM 1495 N N . LEU A 1 189 ? 3.963 2.426 7.332 1.00 97.69 189 LEU A N 1
ATOM 1496 C CA . LEU A 1 189 ? 5.322 2.901 7.169 1.00 97.69 189 LEU A CA 1
ATOM 1497 C C . LEU A 1 189 ? 5.370 4.356 7.650 1.00 97.69 189 LEU A C 1
ATOM 1499 O O . LEU A 1 189 ? 4.849 5.238 6.961 1.00 97.69 189 LEU A O 1
ATOM 1503 N N . PRO A 1 190 ? 5.965 4.628 8.826 1.00 96.88 190 PRO A N 1
ATOM 1504 C CA . PRO A 1 190 ? 6.186 5.991 9.290 1.00 96.88 190 PRO A CA 1
ATOM 1505 C C . PRO A 1 190 ? 7.007 6.789 8.275 1.00 96.88 190 PRO A C 1
ATOM 1507 O O . PRO A 1 190 ? 7.924 6.251 7.652 1.00 96.88 190 PRO A O 1
ATOM 1510 N N . GLN A 1 191 ? 6.676 8.065 8.101 1.00 95.94 191 GLN A N 1
ATOM 1511 C CA . GLN A 1 191 ? 7.421 8.989 7.247 1.00 95.94 191 GLN A CA 1
ATOM 1512 C C . GLN A 1 191 ? 7.922 10.154 8.101 1.00 95.94 191 GLN A C 1
ATOM 1514 O O . GLN A 1 191 ? 9.062 10.132 8.560 1.00 95.94 191 GLN A O 1
ATOM 1519 N N . GLN A 1 192 ? 7.057 11.130 8.380 1.00 93.69 192 GLN A N 1
ATOM 1520 C CA . GLN A 1 192 ? 7.386 12.281 9.225 1.00 93.69 192 GLN A CA 1
ATOM 1521 C C . GLN A 1 192 ? 6.872 12.138 10.663 1.00 93.69 192 GLN A C 1
ATOM 1523 O O . GLN A 1 192 ? 7.446 12.729 11.576 1.00 93.69 192 GLN A O 1
ATOM 1528 N N . LEU A 1 193 ? 5.830 11.330 10.892 1.00 92.94 193 LEU A N 1
ATOM 1529 C CA . LEU A 1 193 ? 5.342 11.055 12.242 1.00 92.94 193 LEU A CA 1
ATOM 1530 C C . LEU A 1 193 ? 6.287 10.055 12.933 1.00 92.94 193 LEU A C 1
ATOM 1532 O O . LEU A 1 193 ? 6.435 8.928 12.451 1.00 92.94 193 LEU A O 1
ATOM 1536 N N . PRO A 1 194 ? 6.935 10.410 14.059 1.00 92.62 194 PRO A N 1
ATOM 1537 C CA . PRO A 1 194 ? 7.782 9.468 14.779 1.00 92.62 194 PRO A CA 1
ATOM 1538 C C . PRO A 1 194 ? 6.945 8.336 15.377 1.00 92.62 194 PRO A C 1
ATOM 1540 O O . PRO A 1 194 ? 5.784 8.524 15.731 1.00 92.62 194 PRO A O 1
ATOM 1543 N N . ARG A 1 195 ? 7.564 7.168 15.590 1.00 92.38 195 ARG A N 1
ATOM 1544 C CA . ARG A 1 195 ? 6.894 5.969 16.135 1.00 92.38 195 ARG A CA 1
ATOM 1545 C C . ARG A 1 195 ? 6.067 6.242 17.400 1.00 92.38 195 ARG A C 1
ATOM 1547 O O . ARG A 1 195 ? 4.978 5.710 17.548 1.00 92.38 195 ARG A O 1
ATOM 1554 N N . GLN A 1 196 ? 6.579 7.076 18.297 1.00 93.50 196 GLN A N 1
ATOM 1555 C CA . GLN A 1 196 ? 5.927 7.447 19.559 1.00 93.50 196 GLN A CA 1
ATOM 1556 C C . GLN A 1 196 ? 4.679 8.336 19.385 1.00 93.50 196 GLN A C 1
ATOM 1558 O O . GLN A 1 196 ? 3.881 8.440 20.308 1.00 93.50 196 GLN A O 1
ATOM 1563 N N . GLY A 1 197 ? 4.471 8.919 18.200 1.00 95.56 197 GLY A N 1
ATOM 1564 C CA . GLY A 1 197 ? 3.239 9.623 17.836 1.00 95.56 197 GLY A CA 1
ATOM 1565 C C . GLY A 1 197 ? 2.086 8.703 17.415 1.00 95.56 197 GLY A C 1
ATOM 1566 O O . GLY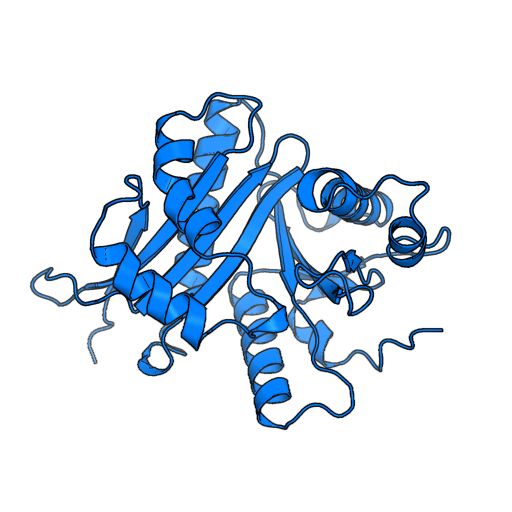 A 1 197 ? 0.961 9.172 17.272 1.00 95.56 197 GLY A O 1
ATOM 1567 N N . PHE A 1 198 ? 2.329 7.401 17.231 1.00 97.12 198 PHE A N 1
ATOM 1568 C CA . PHE A 1 198 ? 1.285 6.416 16.937 1.00 97.12 198 PHE A CA 1
ATOM 1569 C C . PHE A 1 198 ? 0.667 5.877 18.235 1.00 97.12 198 PHE A C 1
ATOM 1571 O O . PHE A 1 198 ? 0.898 4.731 18.626 1.00 97.12 198 PHE A O 1
ATOM 1578 N N . THR A 1 199 ? -0.094 6.734 18.916 1.00 97.81 199 THR A N 1
ATOM 1579 C CA . THR A 1 199 ? -0.936 6.355 20.062 1.00 97.81 199 THR A CA 1
ATOM 1580 C C . THR A 1 199 ? -2.112 5.479 19.616 1.00 97.81 199 THR A C 1
ATOM 1582 O O . THR A 1 199 ? -2.418 5.414 18.422 1.00 97.81 199 THR A O 1
ATOM 1585 N N . ALA A 1 200 ? -2.809 4.847 20.567 1.00 97.38 200 ALA A N 1
ATOM 1586 C CA . ALA A 1 200 ? -4.029 4.091 20.283 1.00 97.38 200 ALA A CA 1
ATOM 1587 C C . ALA A 1 200 ? -5.052 4.942 19.504 1.00 97.38 200 ALA A C 1
ATOM 1589 O O . ALA A 1 200 ? -5.492 4.544 18.427 1.00 97.38 200 ALA A O 1
ATOM 1590 N N . ASP A 1 201 ? -5.321 6.171 19.957 1.00 97.38 201 ASP A N 1
ATOM 1591 C CA . ASP A 1 201 ? -6.217 7.114 19.272 1.00 97.38 201 ASP A CA 1
ATOM 1592 C C . ASP A 1 201 ? -5.788 7.418 17.833 1.00 97.38 201 ASP A C 1
ATOM 1594 O O . ASP A 1 201 ? -6.617 7.431 16.919 1.00 97.38 201 ASP A O 1
ATOM 1598 N N . LYS A 1 202 ? -4.485 7.629 17.594 1.00 97.38 202 LYS A N 1
ATOM 1599 C CA . LYS A 1 202 ? -3.976 7.882 16.240 1.00 97.38 202 LYS A CA 1
ATOM 1600 C C . LYS A 1 202 ? -4.169 6.659 15.344 1.00 97.38 202 LYS A C 1
ATOM 1602 O O . LYS A 1 202 ? -4.566 6.818 14.193 1.00 97.38 202 LYS A O 1
ATOM 1607 N N . LEU A 1 203 ? -3.928 5.452 15.853 1.00 98.19 203 LEU A N 1
ATOM 1608 C CA . LEU A 1 203 ? -4.120 4.205 15.106 1.00 98.19 203 LEU A CA 1
ATOM 1609 C C . LEU A 1 203 ? -5.603 3.943 14.800 1.00 98.19 203 LEU A C 1
ATOM 1611 O O . LEU A 1 203 ? -5.934 3.615 13.659 1.00 98.19 203 LEU A O 1
ATOM 1615 N N . ARG A 1 204 ? -6.503 4.196 15.760 1.00 97.81 204 ARG A N 1
ATOM 1616 C CA . ARG A 1 204 ? -7.961 4.172 15.540 1.00 97.81 204 ARG A CA 1
ATOM 1617 C C . ARG A 1 204 ? -8.384 5.195 14.483 1.00 97.81 204 ARG A C 1
ATOM 1619 O O . ARG A 1 204 ? -9.181 4.877 13.606 1.00 97.81 204 ARG A O 1
ATOM 1626 N N . SER A 1 205 ? -7.824 6.405 14.527 1.00 97.12 205 SER A N 1
ATOM 1627 C CA . SER A 1 205 ? -8.089 7.462 13.541 1.00 97.12 205 SER A CA 1
ATOM 1628 C C . SER A 1 205 ? -7.618 7.082 12.132 1.00 97.12 205 SER A C 1
ATOM 1630 O O . SER A 1 205 ? -8.356 7.312 11.172 1.00 97.12 205 SER A O 1
ATOM 1632 N N . ILE A 1 206 ? -6.445 6.451 11.996 1.00 97.69 206 ILE A N 1
ATOM 1633 C CA . ILE A 1 206 ? -5.937 5.939 10.711 1.00 97.69 206 ILE A CA 1
ATOM 1634 C C . ILE A 1 206 ? -6.904 4.901 10.136 1.00 97.69 206 ILE A C 1
ATOM 1636 O O . ILE A 1 206 ? -7.332 5.038 8.992 1.00 97.69 206 ILE A O 1
ATOM 1640 N N . ALA A 1 207 ? -7.293 3.903 10.934 1.00 97.69 207 ALA A N 1
ATOM 1641 C CA . ALA A 1 207 ? -8.227 2.864 10.509 1.00 97.69 207 ALA A CA 1
ATOM 1642 C C . ALA A 1 207 ? -9.615 3.432 10.162 1.00 97.69 207 ALA A C 1
ATOM 1644 O O . ALA A 1 207 ? -10.166 3.110 9.115 1.00 97.69 207 ALA A O 1
ATOM 1645 N N . SER A 1 208 ? -10.154 4.341 10.977 1.00 97.31 208 SER A N 1
ATOM 1646 C CA . SER A 1 208 ? -11.437 5.015 10.718 1.00 97.31 208 SER A CA 1
ATOM 1647 C C . SER A 1 208 ? -11.410 5.810 9.407 1.00 97.31 208 SER A C 1
ATOM 1649 O O . SER A 1 208 ? -12.317 5.714 8.576 1.00 97.31 208 SER A O 1
ATOM 1651 N N . THR A 1 209 ? -10.325 6.551 9.173 1.00 97.00 209 THR A N 1
ATOM 1652 C CA . THR A 1 209 ? -10.143 7.326 7.940 1.00 97.00 209 THR A CA 1
ATOM 1653 C C . THR A 1 209 ? -10.004 6.408 6.727 1.00 97.00 209 THR A C 1
ATOM 1655 O O . THR A 1 209 ? -10.560 6.705 5.674 1.00 97.00 209 THR A O 1
ATOM 1658 N N . LEU A 1 210 ? -9.308 5.277 6.863 1.00 97.12 210 LEU A N 1
ATOM 1659 C CA . LEU A 1 210 ? -9.216 4.264 5.814 1.00 97.12 210 LEU A CA 1
ATOM 1660 C C . LEU A 1 210 ? -10.605 3.698 5.467 1.00 97.12 210 LEU A C 1
ATOM 1662 O O . LEU A 1 210 ? -11.004 3.730 4.305 1.00 97.12 210 LEU A O 1
ATOM 1666 N N . LEU A 1 211 ? -11.368 3.250 6.467 1.00 96.19 211 LEU A N 1
ATOM 1667 C CA . LEU A 1 211 ? -12.708 2.676 6.285 1.00 96.19 211 LEU A CA 1
ATOM 1668 C C . LEU A 1 211 ? -13.670 3.665 5.609 1.00 96.19 211 LEU A C 1
ATOM 1670 O O . LEU A 1 211 ? -14.358 3.304 4.657 1.00 96.19 211 LEU A O 1
ATOM 1674 N N . THR A 1 212 ? -13.664 4.929 6.029 1.00 96.00 212 THR A N 1
ATOM 1675 C CA . THR A 1 212 ? -14.545 5.965 5.458 1.00 96.00 212 THR A CA 1
ATOM 1676 C C . THR A 1 212 ? -14.098 6.433 4.075 1.00 96.00 212 THR A C 1
ATOM 1678 O O . THR A 1 212 ? -14.913 6.579 3.164 1.00 96.00 212 THR A O 1
ATOM 1681 N N . ARG A 1 213 ? -12.802 6.696 3.877 1.00 94.62 213 ARG A N 1
ATOM 1682 C CA . ARG A 1 213 ? -12.308 7.303 2.631 1.00 94.62 213 ARG A CA 1
ATOM 1683 C C . ARG A 1 213 ? -12.091 6.289 1.526 1.00 94.62 213 ARG A C 1
ATOM 1685 O O . ARG A 1 213 ? -12.379 6.621 0.380 1.00 94.62 213 ARG A O 1
ATOM 1692 N N . VAL A 1 214 ? -11.560 5.114 1.855 1.00 93.62 214 VAL A N 1
ATOM 1693 C CA . VAL A 1 214 ? -11.205 4.082 0.874 1.00 93.62 214 VAL A CA 1
ATOM 1694 C C . VAL A 1 214 ? -12.361 3.123 0.644 1.00 93.62 214 VAL A C 1
ATOM 1696 O O . VAL A 1 214 ? -12.681 2.830 -0.504 1.00 93.62 214 VAL A O 1
ATOM 1699 N N . TYR A 1 215 ? -13.003 2.669 1.719 1.00 92.50 215 TYR A N 1
ATOM 1700 C CA . TYR A 1 215 ? -14.069 1.669 1.634 1.00 92.50 215 TYR A CA 1
ATOM 1701 C C . TYR A 1 215 ? -15.479 2.248 1.676 1.00 92.50 215 TYR A C 1
ATOM 1703 O O . TYR A 1 215 ? -16.433 1.495 1.499 1.00 92.50 215 TYR A O 1
ATOM 1711 N N . HIS A 1 216 ? -15.623 3.560 1.888 1.00 93.56 216 HIS A N 1
ATOM 1712 C CA . HIS A 1 216 ? -16.923 4.230 1.989 1.00 93.56 216 HIS A CA 1
ATOM 1713 C C . HIS A 1 216 ? -17.844 3.598 3.046 1.00 93.56 216 HIS A C 1
ATOM 1715 O O . HIS A 1 216 ? -19.063 3.570 2.890 1.00 93.56 216 HIS A O 1
ATOM 1721 N N . LEU A 1 217 ? -17.248 3.074 4.122 1.00 93.56 217 LEU A N 1
ATOM 1722 C CA . LEU A 1 217 ? -17.973 2.553 5.272 1.00 93.56 217 LEU A CA 1
ATOM 1723 C C . LEU A 1 217 ? -18.231 3.686 6.260 1.00 93.56 217 LEU A C 1
ATOM 1725 O O . LEU A 1 217 ? -17.296 4.228 6.852 1.00 93.56 217 LEU A O 1
ATOM 1729 N N . GLU A 1 218 ? -19.506 4.015 6.438 1.00 93.25 218 GLU A N 1
ATOM 1730 C CA . GLU A 1 218 ? -19.953 4.970 7.450 1.00 93.25 218 GLU A CA 1
ATOM 1731 C C . GLU A 1 218 ? -19.826 4.378 8.869 1.00 93.25 218 GLU A C 1
ATOM 1733 O O . GLU A 1 218 ? -19.896 3.152 9.024 1.00 93.25 218 GLU A O 1
ATOM 1738 N N . PRO A 1 219 ? -19.663 5.208 9.919 1.00 93.75 219 PRO A N 1
ATOM 1739 C CA . PRO A 1 219 ? -19.518 4.742 11.301 1.00 93.75 219 PRO A CA 1
ATOM 1740 C C . PRO A 1 219 ? -20.651 3.838 11.805 1.00 93.75 219 PRO A C 1
ATOM 1742 O O . PRO A 1 219 ? -20.429 2.985 12.664 1.00 93.75 219 PRO A O 1
ATOM 1745 N N . GLU A 1 220 ? -21.861 4.006 11.273 1.00 93.88 220 GLU A N 1
ATOM 1746 C CA . GLU A 1 220 ? -23.043 3.214 11.617 1.00 93.88 220 GLU A CA 1
ATOM 1747 C C . GLU A 1 220 ? -23.037 1.823 10.964 1.00 93.88 220 GLU A C 1
ATOM 1749 O O . GLU A 1 220 ? -23.831 0.956 11.340 1.00 93.88 220 GLU A O 1
ATOM 1754 N N . HIS A 1 221 ? -22.166 1.587 9.977 1.00 94.06 221 HIS A N 1
ATOM 1755 C CA . HIS A 1 221 ? -22.091 0.306 9.291 1.00 94.06 221 HIS A CA 1
ATOM 1756 C C . HIS A 1 221 ? -21.573 -0.792 10.244 1.00 94.06 221 HIS A C 1
ATOM 1758 O O . HIS A 1 221 ? -20.542 -0.595 10.893 1.00 94.06 221 HIS A O 1
ATOM 1764 N N . PRO A 1 222 ? -22.184 -1.996 10.295 1.00 93.94 222 PRO A N 1
ATOM 1765 C CA . PRO A 1 222 ? -21.767 -3.056 11.223 1.00 93.94 222 PRO A CA 1
ATOM 1766 C C . PRO A 1 222 ? -20.283 -3.432 11.119 1.00 93.94 222 PRO A C 1
ATOM 1768 O O . PRO A 1 222 ? -19.621 -3.674 12.124 1.00 93.94 222 PRO A O 1
ATOM 1771 N N . TRP A 1 223 ? -19.732 -3.437 9.903 1.00 94.69 223 TRP A N 1
ATOM 1772 C CA . TRP A 1 223 ? -18.307 -3.709 9.678 1.00 94.69 223 TRP A CA 1
ATOM 1773 C C . TRP A 1 223 ? -17.378 -2.608 10.190 1.00 94.69 223 TRP A C 1
ATOM 1775 O O . TRP A 1 223 ? -16.237 -2.901 10.543 1.00 94.69 223 TRP A O 1
ATOM 1785 N N . PHE A 1 224 ? -17.849 -1.363 10.278 1.00 95.31 224 PHE A N 1
ATOM 1786 C CA . PHE A 1 224 ? -17.070 -0.290 10.885 1.00 95.31 224 PHE A CA 1
ATOM 1787 C C . PHE A 1 224 ? -16.878 -0.567 12.380 1.00 95.31 224 PHE A C 1
ATOM 1789 O O . PHE A 1 224 ? -15.746 -0.606 12.861 1.00 95.31 224 PHE A O 1
ATOM 1796 N N . ALA A 1 225 ? -17.972 -0.857 13.091 1.00 93.44 225 ALA A N 1
ATOM 1797 C CA . ALA A 1 225 ? -17.936 -1.211 14.509 1.00 93.44 225 ALA A CA 1
ATOM 1798 C C . ALA A 1 225 ? -17.150 -2.507 14.774 1.00 93.44 225 ALA A C 1
ATOM 1800 O O . ALA A 1 225 ? -16.400 -2.573 15.744 1.00 93.44 225 ALA A O 1
ATOM 1801 N N . ALA A 1 226 ? -17.262 -3.507 13.890 1.00 95.00 226 ALA A N 1
ATOM 1802 C CA . ALA A 1 226 ? -16.470 -4.736 13.977 1.00 95.00 226 ALA A CA 1
ATOM 1803 C C . ALA A 1 226 ? -14.963 -4.483 13.786 1.00 95.00 226 ALA A C 1
ATOM 1805 O O . ALA A 1 226 ? -14.146 -5.116 14.446 1.00 95.00 226 ALA A O 1
ATOM 1806 N N . SER A 1 227 ? -14.595 -3.525 12.926 1.00 95.81 227 SER A N 1
ATOM 1807 C CA . SER A 1 227 ? -13.193 -3.148 12.706 1.00 95.81 227 SER A CA 1
ATOM 1808 C C . SER A 1 227 ? -12.602 -2.326 13.851 1.00 95.81 227 SER A C 1
ATOM 1810 O O . SER A 1 227 ? -11.398 -2.380 14.106 1.00 95.81 227 SER A O 1
ATOM 1812 N N . LEU A 1 228 ? -13.435 -1.518 14.512 1.00 94.69 228 LEU A N 1
ATOM 1813 C CA . LEU A 1 228 ? -13.038 -0.593 15.573 1.00 94.69 228 LEU A CA 1
ATOM 1814 C C . LEU A 1 228 ? -13.954 -0.700 16.803 1.00 94.69 228 LEU A C 1
ATOM 1816 O O . LEU A 1 228 ? -14.678 0.257 17.108 1.00 94.69 228 LEU A O 1
ATOM 1820 N N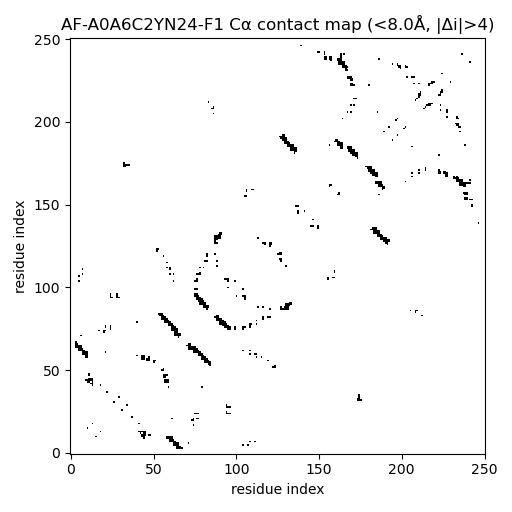 . PRO A 1 229 ? -13.894 -1.819 17.553 1.00 91.38 229 PRO A N 1
ATOM 1821 C CA . PRO A 1 229 ? -14.606 -1.946 18.819 1.00 91.38 229 PRO A CA 1
ATOM 1822 C C . PRO A 1 229 ? -14.295 -0.786 19.776 1.00 91.38 229 PRO A C 1
ATOM 1824 O O . PRO A 1 229 ? -13.208 -0.196 19.756 1.00 91.38 229 PRO A O 1
ATOM 1827 N N . ALA A 1 230 ? -15.250 -0.421 20.632 1.00 89.25 230 ALA A N 1
ATOM 1828 C CA . ALA A 1 230 ? -15.088 0.708 21.554 1.00 89.25 230 ALA A CA 1
ATOM 1829 C C . ALA A 1 230 ? -13.897 0.523 22.514 1.00 89.25 230 ALA A C 1
ATOM 1831 O O . ALA A 1 230 ? -13.248 1.499 22.872 1.00 89.25 230 ALA A O 1
ATOM 1832 N N . ASP A 1 231 ? -13.580 -0.721 22.859 1.00 90.44 231 ASP A N 1
ATOM 1833 C CA . ASP A 1 231 ? -12.519 -1.140 23.774 1.00 90.44 231 ASP A CA 1
ATOM 1834 C C . ASP A 1 231 ? -11.208 -1.543 23.073 1.00 90.44 231 ASP A C 1
ATOM 1836 O O . ASP A 1 231 ? -10.277 -1.995 23.740 1.00 90.44 231 ASP A O 1
ATOM 1840 N N . CYS A 1 232 ? -11.096 -1.391 21.743 1.00 91.62 232 CYS A N 1
ATOM 1841 C CA . CYS A 1 232 ? -9.847 -1.726 21.062 1.00 91.62 232 CYS A CA 1
ATOM 1842 C C . CYS A 1 232 ? -8.718 -0.738 21.421 1.00 91.62 232 CYS A C 1
ATOM 1844 O O . CYS A 1 232 ? -8.859 0.482 21.290 1.00 91.62 232 CYS A O 1
ATOM 1846 N N . GLU A 1 233 ? -7.576 -1.294 21.834 1.00 95.38 233 GLU A N 1
ATOM 1847 C CA . GLU A 1 233 ? -6.370 -0.572 22.262 1.00 95.38 233 GLU A CA 1
ATOM 1848 C C . GLU A 1 233 ? -5.199 -0.888 21.313 1.00 95.38 233 GLU A C 1
ATOM 1850 O O . GLU A 1 233 ? -4.296 -1.668 21.653 1.00 95.38 233 GLU A O 1
ATOM 1855 N N . PRO A 1 234 ? -5.224 -0.356 20.075 1.00 97.19 234 PRO A N 1
ATOM 1856 C CA . PRO A 1 234 ? -4.246 -0.720 19.067 1.00 97.19 234 PRO A CA 1
ATOM 1857 C C . PRO A 1 234 ? -2.844 -0.201 19.374 1.00 97.19 234 PRO A C 1
ATOM 1859 O O . PRO A 1 234 ? -2.654 0.862 19.971 1.00 97.19 234 PRO A O 1
ATOM 1862 N N . ARG A 1 235 ? -1.832 -0.929 18.893 1.00 97.06 235 ARG A N 1
ATOM 1863 C CA . ARG A 1 235 ? -0.416 -0.586 19.100 1.00 97.06 235 ARG A CA 1
ATOM 1864 C C . ARG A 1 235 ? 0.465 -0.981 17.924 1.00 97.06 235 ARG A C 1
ATOM 1866 O O . ARG A 1 235 ? 0.233 -1.985 17.259 1.00 97.06 235 ARG A O 1
ATOM 1873 N N . LEU A 1 236 ? 1.549 -0.233 17.721 1.00 97.19 236 LEU A N 1
ATOM 1874 C CA . LEU A 1 236 ? 2.543 -0.581 16.708 1.00 97.19 236 LEU A CA 1
ATOM 1875 C C . LEU A 1 236 ? 3.496 -1.681 17.172 1.00 97.19 236 LEU A C 1
ATOM 1877 O O . LEU A 1 236 ? 4.299 -1.496 18.099 1.00 97.19 236 LEU A O 1
ATOM 1881 N N . ARG A 1 237 ? 3.487 -2.786 16.432 1.00 97.25 237 ARG A N 1
ATOM 1882 C CA . ARG A 1 237 ? 4.429 -3.901 16.553 1.00 97.25 237 ARG A CA 1
ATOM 1883 C C . ARG A 1 237 ? 5.328 -3.986 15.315 1.00 97.25 237 ARG A C 1
ATOM 1885 O O . ARG A 1 237 ? 4.932 -3.539 14.240 1.00 97.25 237 ARG A O 1
ATOM 1892 N N . PRO A 1 238 ? 6.553 -4.526 15.422 1.00 97.00 238 PRO A N 1
ATOM 1893 C CA . PRO A 1 238 ? 7.323 -4.938 14.251 1.00 97.00 238 PRO A CA 1
ATOM 1894 C C . PRO A 1 238 ? 6.457 -5.765 13.291 1.00 97.00 238 PRO A C 1
ATOM 1896 O O . PRO A 1 238 ? 5.737 -6.658 13.732 1.00 97.00 238 PRO A O 1
ATOM 1899 N N . ALA A 1 239 ? 6.533 -5.501 11.984 1.00 96.56 239 ALA A N 1
ATOM 1900 C CA . ALA A 1 239 ? 5.680 -6.181 11.003 1.00 96.56 239 ALA A CA 1
ATOM 1901 C C . ALA A 1 239 ? 5.827 -7.715 11.025 1.00 96.56 239 ALA A C 1
ATOM 1903 O O . ALA A 1 239 ? 4.897 -8.435 10.668 1.00 96.56 239 ALA A O 1
ATOM 1904 N N . ILE A 1 240 ? 6.983 -8.224 11.462 1.00 95.81 240 ILE A N 1
ATOM 1905 C CA . ILE A 1 240 ? 7.230 -9.664 11.592 1.00 95.81 240 ILE A CA 1
ATOM 1906 C C . ILE A 1 240 ? 6.444 -10.322 12.741 1.00 95.81 240 ILE A C 1
ATOM 1908 O O . ILE A 1 240 ? 6.185 -11.521 12.676 1.00 95.81 240 ILE A O 1
ATOM 1912 N N . GLU A 1 241 ? 6.030 -9.567 13.767 1.00 96.06 241 GLU A N 1
ATOM 1913 C CA . GLU A 1 241 ? 5.218 -10.098 14.877 1.00 96.06 241 GLU A CA 1
ATOM 1914 C C . GLU A 1 241 ? 3.802 -10.485 14.419 1.00 96.06 241 GLU A C 1
ATOM 1916 O O . GLU A 1 241 ? 3.173 -11.334 15.045 1.00 96.06 241 GLU A O 1
ATOM 1921 N N . ALA A 1 242 ? 3.338 -9.979 13.269 1.00 93.88 242 ALA A N 1
ATOM 1922 C CA . ALA A 1 242 ? 2.072 -10.389 12.655 1.00 93.88 242 ALA A CA 1
ATOM 1923 C C . ALA A 1 242 ? 2.032 -11.884 12.259 1.00 93.88 242 ALA A C 1
ATOM 1925 O O . ALA A 1 242 ? 0.968 -12.397 11.915 1.00 93.88 242 ALA A O 1
ATOM 1926 N N . LEU A 1 243 ? 3.176 -12.584 12.290 1.00 91.44 243 LEU A N 1
ATOM 1927 C CA . LEU A 1 243 ? 3.273 -14.036 12.096 1.00 91.44 243 LEU A CA 1
ATOM 1928 C C . LEU A 1 243 ? 2.919 -14.849 13.346 1.00 91.44 243 LEU A C 1
ATOM 1930 O O . LEU A 1 243 ? 2.652 -16.039 13.228 1.00 91.44 243 LEU A O 1
ATOM 1934 N N . GLN A 1 244 ? 2.995 -14.241 14.531 1.00 84.00 244 GLN A N 1
ATOM 1935 C CA . GLN A 1 244 ? 2.907 -14.940 15.820 1.00 84.00 244 GLN A CA 1
ATOM 1936 C C . GLN A 1 244 ? 1.524 -14.842 16.466 1.00 84.00 244 GLN A C 1
ATOM 1938 O O . GLN A 1 244 ? 1.296 -15.433 17.519 1.00 84.00 244 GLN A O 1
ATOM 1943 N N . GLN A 1 245 ? 0.618 -14.070 15.873 1.00 69.88 245 GLN A N 1
ATOM 1944 C CA . GLN A 1 245 ? -0.713 -13.876 16.422 1.00 69.88 245 GLN A CA 1
ATOM 1945 C C . GLN A 1 245 ? -1.557 -15.142 16.270 1.00 69.88 245 GLN A C 1
ATOM 1947 O O . GLN A 1 245 ? -1.636 -15.678 15.160 1.00 69.88 245 GLN A O 1
ATOM 1952 N N . PRO A 1 246 ? -2.189 -15.614 17.360 1.00 53.59 246 PRO A N 1
ATOM 1953 C CA . PRO A 1 246 ? -3.213 -16.637 17.265 1.00 53.59 246 PRO A CA 1
ATOM 1954 C C . PRO A 1 246 ? -4.433 -16.117 16.488 1.00 53.59 246 PRO A C 1
ATOM 1956 O O . PRO A 1 246 ? -4.568 -14.926 16.217 1.00 53.59 246 PRO A O 1
ATOM 1959 N N . GLU A 1 247 ? -5.273 -17.066 16.087 1.00 56.62 247 GLU A N 1
ATOM 1960 C CA . GLU A 1 247 ? -6.444 -16.943 15.215 1.00 56.62 247 GLU A CA 1
ATOM 1961 C C . GLU A 1 247 ? -7.239 -15.633 15.370 1.00 56.62 247 GLU A C 1
ATOM 1963 O O . GLU A 1 247 ? -7.541 -15.193 16.478 1.00 56.62 247 GLU A O 1
ATOM 1968 N N . ILE A 1 248 ? -7.662 -15.051 14.240 1.00 54.38 248 ILE A N 1
ATOM 1969 C CA . ILE A 1 248 ? -8.745 -14.062 14.243 1.00 54.38 248 ILE A CA 1
ATOM 1970 C C . ILE A 1 248 ? -10.027 -14.849 14.537 1.00 54.38 248 ILE A C 1
ATOM 1972 O O . ILE A 1 248 ? -10.612 -15.445 13.632 1.00 54.38 248 ILE A O 1
ATOM 1976 N N . VAL A 1 249 ? -10.427 -14.917 15.807 1.00 40.97 249 VAL A N 1
ATOM 1977 C CA . VAL A 1 249 ? -11.711 -15.513 16.192 1.00 40.97 249 VAL A CA 1
ATOM 1978 C C . VAL A 1 249 ? -12.803 -14.540 15.767 1.00 40.97 249 VAL A C 1
ATOM 1980 O O . VAL A 1 249 ? -13.040 -13.522 16.412 1.00 40.97 249 VAL A O 1
ATOM 1983 N N . VAL A 1 250 ? -13.440 -14.836 14.637 1.00 44.53 250 VAL A N 1
ATOM 1984 C CA . VAL A 1 250 ? -14.661 -14.149 14.217 1.00 44.53 250 VAL A CA 1
ATOM 1985 C C . VAL A 1 250 ? -15.782 -14.679 15.109 1.00 44.53 250 VAL A C 1
ATOM 1987 O O . VAL A 1 250 ? -16.184 -15.833 14.963 1.00 44.53 250 VAL A O 1
ATOM 1990 N N . HIS A 1 251 ? -16.212 -13.874 16.080 1.00 37.41 251 HIS A N 1
ATOM 1991 C CA . HIS A 1 251 ? -17.404 -14.147 16.885 1.00 37.41 251 HIS A CA 1
ATOM 1992 C C . HIS A 1 251 ? -18.680 -13.784 16.125 1.00 37.41 251 HIS A C 1
ATOM 1994 O O . HIS A 1 251 ? -18.678 -12.742 15.431 1.00 37.41 251 HIS A O 1
#

pLDDT: mean 91.53, std 10.62, range [37.41, 98.62]

Secondary structure (DSSP, 8-state):
---PEEEEEE---TT-THHHHHHHHHHHHS-GGGPPPHHHHHTHHHHHHT--TTS-EEEEEEEEEE-TT--EEEEEEEEEEEEETTTEEEEEEEEE-GGGTTTTHHHHHHHHHHHHHHHHHHHTT----EEEEEEEPPPTT--HHHHHHHHHHHHHHHHTT-EEEEEEEEEEE-SSTTS-EEEEEEEEEESSS-GGG--HHHHHHHHHHHHHHTS---TTSHHHHHHS-TT---EEEEGGGGGS-------

InterPro domains:
  IPR000182 GNAT domain [PF00583] (45-123)
  IPR016181 Acyl-CoA N-acyltransferase [SSF55729] (35-122)

Mean predicted aligned error: 4.52 Å

Nearest PDB structures (foldseek):
  3d8p-assembly1_A  TM=6.975E-01  e=5.864E-05  Staphylococcus aureus subsp. aureus Mu50
  3d8p-assembly2_B  TM=5.900E-01  e=5.526E-05  Staphylococcus aureus subsp. aureus Mu50
  3pp9-assembly2_B  TM=7.648E-01  e=9.588E-04  Bacillus anthracis str. Ames
  3pp9-assembly1_A-2  TM=7.200E-01  e=6.711E-04  Bacillus anthracis str. Ames
  9fkr-assembly1_B  TM=5.803E-01  e=1.988E-02  Homo sapiens

Solvent-accessible surface area (backbone atoms only — not comparable to full-atom values): 14072 Å² total; per-residue (Å²): 130,83,78,75,43,77,47,74,52,73,52,56,52,58,77,49,72,65,53,60,58,52,46,52,41,46,68,72,55,50,59,75,84,77,53,71,68,63,73,64,64,44,43,25,11,52,50,40,75,66,56,57,81,89,45,70,40,44,45,39,36,42,28,22,46,27,52,97,88,65,51,73,56,67,78,38,31,40,38,33,30,29,33,35,77,96,71,27,31,38,46,78,48,75,28,59,37,80,92,46,58,95,73,49,58,68,44,51,47,53,54,54,49,50,54,56,38,43,52,51,27,50,72,60,78,40,82,41,39,34,34,36,35,67,45,72,68,67,58,97,85,49,52,73,69,51,50,53,50,45,52,52,47,28,52,47,38,37,72,60,60,23,26,24,43,44,70,41,49,40,46,37,83,37,82,60,84,86,69,61,62,44,61,24,41,39,36,38,32,68,64,67,44,55,79,86,67,55,40,38,68,49,49,51,49,52,53,51,44,44,37,39,72,75,67,65,43,50,81,86,37,70,44,43,42,68,26,55,47,93,83,55,73,31,41,78,39,59,20,56,56,73,75,72,63,75,81,87,78,84,126

Sequence (251 aa):
MTRSSFVSWESLDSKDPILNQVKALYESTQVPDERIPWAWIQRVGDRRAKWRPGQWSPHLLIAASRDAAGNIGDPIGFIHGAHVPGLGGYICYLGVAPEARRLGVSAYLFEQMSRVLQATAGAENAPLELIVWESHRPRPDASREELDRWEARCRSFQRAGAFWIDGIVCHTPSFEEARGPVLLELFVLPQQLPRQGFTADKLRSIASTLLTRVYHLEPEHPWFAASLPADCEPRLRPAIEALQQPEIVVH